Protein 8I3J (pdb70)

Radius of gyration: 42.61 Å; Cα contacts (8 Å, |Δi|>4): 218; chains: 1; bounding box: 53×88×126 Å

Foldseek 3Di:
DVLVCCVVLVCVVVLVVLVCVLCLVVLVVLVVVLVVLVVVLVVLVVVLVVLVVVLVVLVVVLVVLQVVLVVLQVVLLVLLVVDDLVLLVVLLPPDADVLSQLLLVLVCLCPHDWQFDADDPGRPTDTRSSVVSSVLSVPVVNNSVVLVVCPPPPDDPVSLVVCPVLLVDPSLALVNCVVPGRNSSSSSSNSNSSVSNVSVVVCVVSVVVSVVSVVSSVVSVVVSVVSVVVSVVSVVVSVVVVVSVVSVVVSVVVVVVSVVSVVCSVVVD

GO terms:
  GO:0036126 sperm flagellum (C, IDA)
  GO:0036156 inner dynein arm (C, IDA)
  GO:0036159 inner dynein arm assembly (P, IDA)
  GO:0030317 flagellated sperm motility (P, IMP)
  GO:0005930 axoneme (C, IMP)
  GO:0007288 sperm axoneme assembly (P, IMP)

CATH classification: 1.20.920.20

InterPro domains:
  IPR004273 Dynein heavy chain, D6 P-loop domain [PF03028] (3669-3782)
  IPR013602 Dynein heavy chain, linker [PF08393] (1013-1416)
  IPR024317 Dynein heavy chain, AAA module D4 [PF12780] (2556-2815)
  IPR024743 Dynein heavy chain, coiled coil stalk [PF12777] (2831-3175)
  IPR026983 Dynein heavy chain [PTHR22878] (513-4264)
  IPR027417 P-loop containing nucleoside triphosphate hydrolase [G3DSA:3.40.50.300] (1558-1707)
  IPR027417 P-loop containing nucleoside triphosphate hydrolase [G3DSA:3.40.50.300] (1820-2010)
  IPR027417 P-loop containing nucleoside triphosphate hydrolase [G3DSA:3.40.50.300] (2202-2741)
  IPR027417 P-loop containing nucleoside triphosphate hydrolase [G3DSA:3.40.50.300] (3195-3366)
  IPR027417 P-loop containing nucleoside triphosphate hydrolase [G3DSA:3.40.50.300] (3660-3784)
  IPR027417 P-loop containing nucleoside triphosphate hydrolase [SSF52540] (1561-1769)
  IPR027417 P-loop containing nucleoside triphosphate hydrolase [SSF52540] (1789-2007)
  IPR027417 P-loop containing nucleoside triphosphate hydrolase [SSF52540] (2208-2493)
  IPR027417 P-loop containing nucleoside triphosphate hydrolase [SSF52540] (2557-2824)
  IPR035699 Dynein heavy chain, hydrolytic ATP-binding dynein motor region [PF12774] (1543-1869)
  IPR035706 Dynein heavy chain, ATP-binding dynein motor region [PF12781] (3204-3425)
  IPR041228 Dynein heavy chain, C-terminal domain [PF18199] (3959-4261)
  IPR041466 Dynein heavy chain, AAA 5 extension domain [PF17852] (2038-2157)
  IPR041589 Dynein heavy chain 3, AAA+ lid domain [PF17857] (2412-2494)
  IPR041658 Dynein heavy chain, AAA lid domain [PF18198] (3814-3953)

Nearest PDB structures (foldseek):
  8i3j-assembly1_A  TM=1.003E+00  e=8.983E-34  Homo sapiens
  8glv-assembly1_JG  TM=6.384E-01  e=2.826E-11  Chlamydomonas reinhardtii
  8j07-assembly1_g1  TM=6.641E-01  e=8.609E-10  Homo sapiens
  8glv-assembly1_Lm  TM=5.733E-01  e=4.373E-07  Chlamydomonas reinhardtii
  6rwa-assembly1_A  TM=2.060E-01  e=4.420E+00  Photorhabdus luminescens

Secondary structure (DSSP, 8-state):
-TTT--HHHH--HHHHHHHHH----HHHHHHHHHHHHHHHHHHHHHHHHHHHHHHHHHHHHHHHHHTTTHHHHHHHHHHHHT--HHHHHHHH-----HHHHHHHHHHH-------EE--SSSS--EE--HHHHHHHTTSHHHHHHHHHT--SS---HHHHHHSHHHHT-TT--HHHHHHH-SHHHHHHHHHH--HHHHHHHHSHHHHHHHHHHHHHHHHHHHHHHHHHHHHHHHHHHHH--HHHHHHHHHHHHHHHHHHHHHHTTTT--

B-factor: mean 121.64, std 23.5, range [86.55, 244.61]

Solvent-accessible surface area: 17235 Å² total

Structure (mmCIF, N/CA/C/O backbone):
data_8I3J
#
_entry.id   8I3J
#
_cell.length_a   147.468
_cell.length_b   147.468
_cell.length_c   85.075
_cell.angle_alpha   90.000
_cell.angle_beta   90.000
_cell.angle_gamma   120.000
#
_symmetry.space_group_name_H-M   'P 61 2 2'
#
loop_
_atom_site.group_PDB
_atom_site.id
_atom_site.type_symbol
_atom_site.label_atom_id
_atom_site.label_alt_id
_atom_site.label_comp_id
_atom_site.label_asym_id
_atom_site.label_entity_id
_atom_site.label_seq_id
_atom_site.pdbx_PDB_ins_code
_atom_site.Cartn_x
_atom_site.Cartn_y
_atom_site.Cartn_z
_atom_site.occupancy
_atom_site.B_iso_or_equiv
_atom_site.auth_seq_id
_atom_site.auth_comp_id
_atom_site.auth_asym_id
_atom_site.auth_atom_id
_atom_site.pdbx_PDB_model_num
ATOM 1 N N . GLU A 1 1 ? 25.00700 89.59900 147.17100 1.000 183.46498 4 GLU A N 1
ATOM 2 C CA . GLU A 1 1 ? 25.60300 89.60900 145.80600 1.000 191.11059 4 GLU A CA 1
ATOM 3 C C . GLU A 1 1 ? 26.08200 88.20500 145.43500 1.000 189.71199 4 GLU A C 1
ATOM 4 O O . GLU A 1 1 ? 25.54300 87.61700 144.46000 1.000 189.45450 4 GLU A O 1
ATOM 10 N N . ASP A 1 2 ? 27.05700 87.69400 146.18500 1.000 193.27692 5 ASP A N 1
ATOM 11 C CA . ASP A 1 2 ? 27.61200 86.34400 145.91700 1.000 189.44744 5 ASP A CA 1
ATOM 12 C C . ASP A 1 2 ? 26.48400 85.31000 145.88100 1.000 184.86718 5 ASP A C 1
ATOM 13 O O . ASP A 1 2 ? 26.58700 84.38300 145.07400 1.000 181.15603 5 ASP A O 1
ATOM 18 N N . VAL A 1 3 ? 25.47200 85.45100 146.74000 1.000 179.49318 6 VAL A N 1
ATOM 19 C CA . VAL A 1 3 ? 24.38400 84.43500 146.79300 1.000 173.54166 6 VAL A CA 1
ATOM 20 C C . VAL A 1 3 ? 23.68900 84.43300 145.43600 1.000 179.43576 6 VAL A C 1
ATOM 21 O O . VAL A 1 3 ? 23.67600 83.38000 144.78000 1.000 176.17231 6 VAL A O 1
ATOM 25 N N . ALA A 1 4 ? 23.16800 85.58300 145.02400 1.000 181.71153 7 ALA A N 1
ATOM 26 C CA . ALA A 1 4 ? 22.54400 85.66000 143.69000 1.000 177.53705 7 ALA A CA 1
ATOM 27 C C . ALA A 1 4 ? 23.48100 85.03300 142.66700 1.000 174.26028 7 ALA A C 1
ATOM 28 O O . ALA A 1 4 ? 23.00700 84.22100 141.86100 1.000 173.74438 7 ALA A O 1
ATOM 30 N N . LYS A 1 5 ? 24.75400 85.41500 142.68900 1.000 175.06756 8 LYS A N 1
ATOM 31 C CA . LYS A 1 5 ? 25.65700 84.89900 141.63300 1.000 178.30960 8 LYS A CA 1
ATOM 32 C C . LYS A 1 5 ? 25.58700 83.37600 141.63400 1.000 178.12649 8 LYS A C 1
ATOM 33 O O . LYS A 1 5 ? 25.15700 82.79800 140.63600 1.000 176.13391 8 LYS A O 1
ATOM 47 N N . GLN A 1 7 ? 23.61800 81.40200 142.73000 1.000 169.44500 10 GLN A N 1
ATOM 48 C CA . GLN A 1 7 ? 22.30600 80.89000 142.36400 1.000 168.01765 10 GLN A CA 1
ATOM 49 C C . GLN A 1 7 ? 22.13600 80.88200 140.84500 1.000 165.13286 10 GLN A C 1
ATOM 50 O O . GLN A 1 7 ? 21.55000 79.94500 140.29300 1.000 161.25280 10 GLN A O 1
ATOM 56 N N . GLU A 1 8 ? 22.67900 81.89000 140.13800 1.000 168.51648 11 GLU A N 1
ATOM 57 C CA . GLU A 1 8 ? 22.53900 81.86400 138.68100 1.000 173.45610 11 GLU A CA 1
ATOM 58 C C . GLU A 1 8 ? 23.56400 80.93100 138.03400 1.000 170.57234 11 GLU A C 1
ATOM 59 O O . GLU A 1 8 ? 23.29000 80.37600 136.96300 1.000 168.82697 11 GLU A O 1
ATOM 65 N N . ASP A 1 9 ? 24.72400 80.71300 138.67600 1.000 173.03400 12 ASP A N 1
ATOM 66 C CA . ASP A 1 9 ? 25.67400 79.71200 138.18300 1.000 170.14038 12 ASP A CA 1
ATOM 67 C C . ASP A 1 9 ? 25.05800 78.32300 138.18600 1.000 159.78870 12 ASP A C 1
ATOM 68 O O . ASP A 1 9 ? 25.26500 77.53400 137.25500 1.000 153.99565 12 ASP A O 1
ATOM 73 N N . LEU A 1 10 ? 24.32100 77.99900 139.24600 1.000 155.99092 13 LEU A N 1
ATOM 74 C CA . LEU A 1 10 ? 23.68300 76.69700 139.31800 1.000 152.01307 13 LEU A CA 1
ATOM 75 C C . LEU A 1 10 ? 22.54200 76.59800 138.29700 1.000 151.54361 13 LEU A C 1
ATOM 76 O O . LEU A 1 10 ? 22.29400 75.52200 137.74300 1.000 149.91719 13 LEU A O 1
ATOM 81 N N . GLU A 1 11 ? 21.83900 77.70100 138.09600 1.000 155.79858 14 GLU A N 1
ATOM 82 C CA . GLU A 1 11 ? 20.68900 77.65800 137.17100 1.000 153.68887 14 GLU A CA 1
ATOM 83 C C . GLU A 1 11 ? 21.25700 77.51600 135.77100 1.000 154.51724 14 GLU A C 1
ATOM 84 O O . GLU A 1 11 ? 20.77800 76.63300 135.03700 1.000 156.21255 14 GLU A O 1
ATOM 90 N N . SER A 1 12 ? 22.27400 78.31600 135.45600 1.000 155.64996 15 SER A N 1
ATOM 91 C CA . SER A 1 12 ? 22.89100 78.29500 134.10800 1.000 152.68543 15 SER A CA 1
ATOM 92 C C . SER A 1 12 ? 23.52700 76.93600 133.81300 1.000 149.31955 15 SER A C 1
ATOM 93 O O . SER A 1 12 ? 23.58400 76.56400 132.63500 1.000 144.06451 15 SER A O 1
ATOM 104 N N . HIS A 1 14 ? 22.52300 74.00100 134.93200 1.000 143.48760 17 HIS A N 1
ATOM 105 C CA . HIS A 1 14 ? 21.46300 72.98500 134.73700 1.000 141.18158 17 HIS A CA 1
ATOM 106 C C . HIS A 1 14 ? 21.27600 72.71300 133.24100 1.000 148.23242 17 HIS A C 1
ATOM 107 O O . HIS A 1 14 ? 21.39400 71.58200 132.88600 1.000 148.47141 17 HIS A O 1
ATOM 114 N N . PRO A 1 15 ? 21.02400 73.68100 132.34600 1.000 143.01165 18 PRO A N 1
ATOM 115 C CA . PRO A 1 15 ? 20.91800 73.41300 130.90200 1.000 139.29258 18 PRO A CA 1
ATOM 116 C C . PRO A 1 15 ? 22.17400 72.78400 130.30900 1.000 141.82712 18 PRO A C 1
ATOM 117 O O . PRO A 1 15 ? 22.07200 71.97800 129.37000 1.000 145.05786 18 PRO A O 1
ATOM 121 N N . LEU A 1 16 ? 23.35900 73.11600 130.83700 1.000 134.11579 19 LEU A N 1
ATOM 122 C CA . LEU A 1 16 ? 24.57800 72.47300 130.35400 1.000 136.90280 19 LEU A CA 1
ATOM 123 C C . LEU A 1 16 ? 24.61400 70.99900 130.73900 1.000 133.94667 19 LEU A C 1
ATOM 124 O O . LEU A 1 16 ? 25.11200 70.16300 129.97600 1.000 135.64058 19 LEU A O 1
ATOM 129 N N . LEU A 1 17 ? 24.08100 70.65900 131.91100 1.000 132.88215 20 LEU A N 1
ATOM 130 C CA . LEU A 1 17 ? 23.95800 69.25500 132.28900 1.000 133.39623 20 LEU A CA 1
ATOM 131 C C . LEU A 1 17 ? 22.94800 68.53900 131.39400 1.000 135.51365 20 LEU A C 1
ATOM 132 O O . LEU A 1 17 ? 23.18000 67.39700 130.98200 1.000 136.53866 20 LEU A O 1
ATOM 137 N N . GLU A 1 18 ? 21.83100 69.20500 131.05800 1.000 138.57156 21 GLU A N 1
ATOM 138 C CA . GLU A 1 18 ? 20.84100 68.59500 130.16900 1.000 140.48577 21 GLU A CA 1
ATOM 139 C C . GLU A 1 18 ? 21.36700 68.49200 128.74900 1.000 138.21988 21 GLU A C 1
ATOM 140 O O . GLU A 1 18 ? 20.98600 67.58100 128.01000 1.000 137.08773 21 GLU A O 1
ATOM 146 N N . GLU A 1 19 ? 22.24200 69.41500 128.35000 1.000 138.28549 22 GLU A N 1
ATOM 147 C CA . GLU A 1 19 ? 22.80700 69.37100 127.00400 1.000 142.55222 22 GLU A CA 1
ATOM 148 C C . GLU A 1 19 ? 23.79900 68.22000 126.85400 1.000 135.66767 22 GLU A C 1
ATOM 149 O O . GLU A 1 19 ? 23.73400 67.45000 125.88800 1.000 132.64346 22 GLU A O 1
ATOM 155 N N . ALA A 1 20 ? 24.72600 68.08400 127.80800 1.000 132.29488 23 ALA A N 1
ATOM 156 C CA . ALA A 1 20 ? 25.66500 66.96800 127.77300 1.000 126.75053 23 ALA A CA 1
ATOM 157 C C . ALA A 1 20 ? 24.94700 65.63000 127.84900 1.000 125.19063 23 ALA A C 1
ATOM 158 O O . ALA A 1 20 ? 25.45700 64.63200 127.33800 1.000 126.75588 23 ALA A O 1
ATOM 160 N N . ALA A 1 21 ? 23.76800 65.58900 128.47700 1.000 127.75876 24 ALA A N 1
ATOM 161 C CA . ALA A 1 21 ? 23.06300 64.32300 128.63000 1.000 128.16592 24 ALA A CA 1
ATOM 162 C C . ALA A 1 21 ? 22.44300 63.87800 127.31700 1.000 126.31011 24 ALA A C 1
ATOM 163 O O . ALA A 1 21 ? 22.44700 62.68400 127.00800 1.000 130.23747 24 ALA A O 1
ATOM 165 N N . LYS A 1 22 ? 21.89100 64.81200 126.53500 1.000 128.06424 25 LYS A N 1
ATOM 166 C CA . LYS A 1 22 ? 21.39700 64.43900 125.20800 1.000 132.22771 25 LYS A CA 1
ATOM 167 C C . LYS A 1 22 ? 22.54100 64.01800 124.29700 1.000 123.42739 25 LYS A C 1
ATOM 168 O O . LYS A 1 22 ? 22.41200 63.06500 123.52000 1.000 125.03978 25 LYS A O 1
ATOM 174 N N . ASP A 1 23 ? 23.67300 64.71500 124.38900 1.000 124.57068 26 ASP A N 1
ATOM 175 C CA . ASP A 1 23 ? 24.81200 64.40800 123.53800 1.000 125.22846 26 ASP A CA 1
ATOM 176 C C . ASP A 1 23 ? 25.32200 62.99300 123.81800 1.000 119.99437 26 ASP A C 1
ATOM 177 O O . ASP A 1 23 ? 25.56100 62.22400 122.87900 1.000 121.10546 26 ASP A O 1
ATOM 182 N N . THR A 1 24 ? 25.45800 62.60800 125.09900 1.000 118.36957 27 THR A N 1
ATOM 183 C CA . THR A 1 24 ? 25.89500 61.24000 125.38500 1.000 116.72454 27 THR A CA 1
ATOM 184 C C . THR A 1 24 ? 24.86100 60.22100 124.89200 1.000 109.67915 27 THR A C 1
ATOM 185 O O . THR A 1 24 ? 25.21800 59.10000 124.51200 1.000 105.68591 27 THR A O 1
ATOM 197 N N . LEU A 1 26 ? 22.67600 60.70600 122.35300 1.000 113.45305 29 LEU A N 1
ATOM 198 C CA . LEU A 1 26 ? 22.79400 60.82000 120.90900 1.000 112.86684 29 LEU A CA 1
ATOM 199 C C . LEU A 1 26 ? 23.97600 60.00200 120.40400 1.000 113.89428 29 LEU A C 1
ATOM 200 O O . LEU A 1 26 ? 23.82500 59.14100 119.52500 1.000 104.43965 29 LEU A O 1
ATOM 205 N N . THR A 1 27 ? 25.16800 60.27600 120.93500 1.000 110.71384 30 THR A N 1
ATOM 206 C CA . THR A 1 27 ? 26.30200 59.39300 120.71100 1.000 102.04473 30 THR A CA 1
ATOM 207 C C . THR A 1 27 ? 25.90200 57.93500 120.88300 1.000 97.59843 30 THR A C 1
ATOM 208 O O . THR A 1 27 ? 26.04800 57.14000 119.96100 1.000 106.86580 30 THR A O 1
ATOM 220 N N . GLU A 1 29 ? 23.12900 56.09400 120.76300 1.000 102.45134 32 GLU A N 1
ATOM 221 C CA . GLU A 1 29 ? 22.29200 55.46300 119.75200 1.000 104.24746 32 GLU A CA 1
ATOM 222 C C . GLU A 1 29 ? 22.99700 55.41700 118.40400 1.000 102.88990 32 GLU A C 1
ATOM 223 O O . GLU A 1 29 ? 22.79600 54.47900 117.62500 1.000 100.48809 32 GLU A O 1
ATOM 229 N N . GLN A 1 30 ? 23.84300 56.41100 118.13100 1.000 105.54482 33 GLN A N 1
ATOM 230 C CA . GLN A 1 30 ? 24.64100 56.41900 116.91200 1.000 98.08732 33 GLN A CA 1
ATOM 231 C C . GLN A 1 30 ? 25.61200 55.23400 116.86800 1.000 100.63011 33 GLN A C 1
ATOM 232 O O . GLN A 1 30 ? 25.80200 54.63200 115.80100 1.000 109.20155 33 GLN A O 1
ATOM 238 N N . ILE A 1 31 ? 26.26100 54.88700 117.99600 1.000 99.78842 34 ILE A N 1
ATOM 239 C CA . ILE A 1 31 ? 27.06200 53.66300 117.98500 1.000 101.18530 34 ILE A CA 1
ATOM 240 C C . ILE A 1 31 ? 26.17000 52.46100 117.74100 1.000 104.01760 34 ILE A C 1
ATOM 241 O O . ILE A 1 31 ? 26.55300 51.52000 117.03100 1.000 103.16443 34 ILE A O 1
ATOM 246 N N . LYS A 1 32 ? 24.96300 52.47400 118.30400 1.000 102.81567 35 LYS A N 1
ATOM 247 C CA . LYS A 1 32 ? 24.09500 51.31800 118.12200 1.000 105.42033 35 LYS A CA 1
ATOM 248 C C . LYS A 1 32 ? 23.70100 51.15200 116.65500 1.000 103.33009 35 LYS A C 1
ATOM 249 O O . LYS A 1 32 ? 23.50700 50.02900 116.18100 1.000 108.64333 35 LYS A O 1
ATOM 255 N N . VAL A 1 33 ? 23.61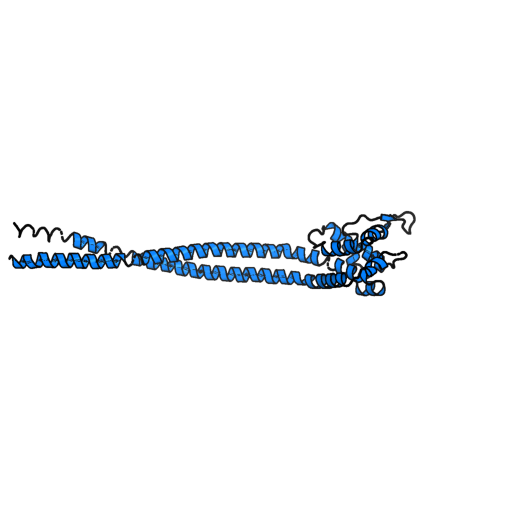200 52.24100 115.90500 1.000 100.65477 36 VAL A N 1
ATOM 256 C CA . VAL A 1 33 ? 23.11700 52.07400 114.55100 1.000 98.65620 36 VAL A CA 1
ATOM 257 C C . VAL A 1 33 ? 24.25400 51.63700 113.62300 1.000 103.07269 36 VAL A C 1
ATOM 258 O O . VAL A 1 33 ? 24.08700 50.72400 112.79600 1.000 107.19883 36 VAL A O 1
ATOM 262 N N . ASP A 1 34 ? 25.43600 52.24300 113.78500 1.000 98.86116 37 ASP A N 1
ATOM 263 C CA . ASP A 1 34 ? 26.61000 51.81700 113.03100 1.000 93.31929 37 ASP A CA 1
ATOM 264 C C . ASP A 1 34 ? 27.04400 50.39700 113.40700 1.000 95.84984 37 ASP A C 1
ATOM 265 O O . ASP A 1 34 ? 27.59300 49.68500 112.56000 1.000 103.07364 37 ASP A O 1
ATOM 270 N N . THR A 1 35 ? 26.84200 49.96200 114.65400 1.000 93.16328 38 THR A N 1
ATOM 271 C CA . THR A 1 35 ? 27.18800 48.57800 114.97300 1.000 92.94417 38 THR A CA 1
ATOM 272 C C . THR A 1 35 ? 26.31900 47.62600 114.16400 1.000 93.50519 38 THR A C 1
ATOM 273 O O . THR A 1 35 ? 26.79500 46.59700 113.67200 1.000 97.50129 38 THR A O 1
ATOM 277 N N . ALA A 1 36 ? 25.03400 47.96400 114.01300 1.000 93.57376 39 ALA A N 1
ATOM 278 C CA . ALA A 1 36 ? 24.11000 47.08300 113.31500 1.000 94.76406 39 ALA A CA 1
ATOM 279 C C . ALA A 1 36 ? 24.41800 47.03800 111.82800 1.000 97.72940 39 ALA A C 1
ATOM 280 O O . ALA A 1 36 ? 24.20700 46.01100 111.16500 1.000 95.22070 39 ALA A O 1
ATOM 282 N N . ILE A 1 37 ? 24.90600 48.15400 111.29900 1.000 94.50116 40 ILE A N 1
ATOM 283 C CA . ILE A 1 37 ? 25.24200 48.27900 109.89100 1.000 94.64920 40 ILE A CA 1
ATOM 284 C C . ILE A 1 37 ? 26.60000 47.67900 109.59300 1.000 93.13849 40 ILE A C 1
ATOM 285 O O . ILE A 1 37 ? 26.77300 46.97900 108.58800 1.000 93.92220 40 ILE A O 1
ATOM 290 N N . ALA A 1 38 ? 27.57500 47.92300 110.47000 1.000 91.91292 41 ALA A N 1
ATOM 291 C CA . ALA A 1 38 ? 28.80900 47.15400 110.43000 1.000 93.57967 41 ALA A CA 1
ATOM 292 C C . ALA A 1 38 ? 28.52000 45.65500 110.41400 1.000 99.14533 41 ALA A C 1
ATOM 293 O O . ALA A 1 38 ? 29.24300 44.88300 109.78000 1.000 108.28912 41 ALA A O 1
ATOM 295 N N . GLU A 1 39 ? 27.44500 45.22000 111.06200 1.000 97.16292 42 GLU A N 1
ATOM 296 C CA . GLU A 1 39 ? 27.15800 43.79500 111.02400 1.000 99.10358 42 GLU A CA 1
ATOM 297 C C . GLU A 1 39 ? 26.52800 43.40300 109.71000 1.000 103.47429 42 GLU A C 1
ATOM 298 O O . GLU A 1 39 ? 26.81100 42.32300 109.18600 1.000 113.46552 42 GLU A O 1
ATOM 304 N N . GLU A 1 40 ? 25.66700 44.26300 109.16800 1.000 97.02282 43 GLU A N 1
ATOM 305 C CA . GLU A 1 40 ? 25.03500 43.97500 107.88800 1.000 101.94163 43 GLU A CA 1
ATOM 306 C C . GLU A 1 40 ? 26.08500 43.87000 106.78100 1.000 106.43035 43 GLU A C 1
ATOM 307 O O . GLU A 1 40 ? 26.03400 42.96200 105.93700 1.000 101.97902 43 GLU A O 1
ATOM 313 N N . THR A 1 41 ? 27.06400 44.77600 106.79500 1.000 105.26894 44 THR A N 1
ATOM 314 C CA . THR A 1 41 ? 28.18400 44.71500 105.86700 1.000 97.58374 44 THR A CA 1
ATOM 315 C C . THR A 1 41 ? 29.05800 43.48800 106.10400 1.000 99.82572 44 THR A C 1
ATOM 316 O O . THR A 1 41 ? 29.74900 43.04400 105.18400 1.000 98.42884 44 THR A O 1
ATOM 320 N N . ARG A 1 42 ? 29.03500 42.91700 107.30700 1.000 94.10389 45 ARG A N 1
ATOM 321 C CA . ARG A 1 42 ? 29.82100 41.71400 107.56100 1.000 96.19093 45 ARG A CA 1
ATOM 322 C C . ARG A 1 42 ? 29.16500 40.47700 106.96600 1.000 98.89692 45 ARG A C 1
ATOM 323 O O . ARG A 1 42 ? 29.86900 39.57400 106.50200 1.000 105.64459 45 ARG A O 1
ATOM 331 N N . ASN A 1 43 ? 27.83100 40.38500 106.99300 1.000 98.79488 46 ASN A N 1
ATOM 332 C CA . ASN A 1 43 ? 27.19700 39.25900 106.31100 1.000 105.97910 46 ASN A CA 1
ATOM 333 C C . ASN A 1 43 ? 27.23300 39.46300 104.80400 1.000 110.61176 46 ASN A C 1
ATOM 334 O O . ASN A 1 43 ? 27.34600 38.49900 104.03600 1.000 106.96633 46 ASN A O 1
ATOM 339 N N . SER A 1 44 ? 27.12000 40.71600 104.36700 1.000 107.15255 47 SER A N 1
ATOM 340 C CA . SER A 1 44 ? 27.28100 41.01500 102.95800 1.000 98.16488 47 SER A CA 1
ATOM 341 C C . SER A 1 44 ? 28.67900 40.60900 102.47800 1.000 99.71231 47 SER A C 1
ATOM 342 O O . SER A 1 44 ? 28.82800 40.05000 101.38300 1.000 97.38559 47 SER A O 1
ATOM 345 N N . VAL A 1 45 ? 29.70900 40.83700 103.30700 1.000 95.40284 48 VAL A N 1
ATOM 346 C CA . VAL A 1 45 ? 31.07700 40.45900 102.93700 1.000 90.04274 48 VAL A CA 1
ATOM 347 C C . VAL A 1 45 ? 31.24400 38.94500 102.94300 1.000 90.00410 48 VAL A C 1
ATOM 348 O O . VAL A 1 45 ? 31.98300 38.38400 102.13200 1.000 100.90443 48 VAL A O 1
ATOM 352 N N . GLN A 1 46 ? 30.58600 38.25700 103.86400 1.000 98.23616 49 GLN A N 1
ATOM 353 C CA . GLN A 1 46 ? 30.75800 36.81300 103.92600 1.000 103.19998 49 GLN A CA 1
ATOM 354 C C . GLN A 1 46 ? 30.08100 36.12900 102.75500 1.000 97.29313 49 GLN A C 1
ATOM 355 O O . GLN A 1 46 ? 30.47200 35.01600 102.37700 1.000 104.42020 49 GLN A O 1
ATOM 361 N N . THR A 1 47 ? 29.03700 36.75600 102.19800 1.000 93.02503 50 THR A N 1
ATOM 362 C CA . THR A 1 47 ? 28.33900 36.14000 101.07000 1.000 103.17524 50 THR A CA 1
ATOM 363 C C . THR A 1 47 ? 29.07000 36.40200 99.76300 1.000 103.60154 50 THR A C 1
ATOM 364 O O . THR A 1 47 ? 29.03900 35.57600 98.84600 1.000 101.15131 50 THR A O 1
ATOM 368 N N . GLU A 1 48 ? 29.71300 37.55800 99.64900 1.000 103.43797 51 GLU A N 1
ATOM 369 C CA . GLU A 1 48 ? 30.58900 37.76400 98.51800 1.000 99.27600 51 GLU A CA 1
ATOM 370 C C . GLU A 1 48 ? 31.84400 36.89000 98.62400 1.000 104.19903 51 GLU A C 1
ATOM 371 O O . GLU A 1 48 ? 32.36300 36.44500 97.59700 1.000 110.13457 51 GLU A O 1
ATOM 377 N N . GLU A 1 49 ? 32.33300 36.59000 99.83400 1.000 100.26402 52 GLU A N 1
ATOM 378 C CA . GLU A 1 49 ? 33.49900 35.70800 99.92500 1.000 104.04515 52 GLU A CA 1
ATOM 379 C C . GLU A 1 49 ? 33.17800 34.30400 99.43600 1.000 104.79457 52 GLU A C 1
ATOM 380 O O . GLU A 1 49 ? 34.04400 33.62900 98.86800 1.000 112.15628 52 GLU A O 1
ATOM 386 N N . ILE A 1 50 ? 31.95500 33.82600 99.66900 1.000 99.01297 53 ILE A N 1
ATOM 387 C CA . ILE A 1 50 ? 31.60000 32.56100 99.05100 1.000 107.63891 53 ILE A CA 1
ATOM 388 C C . ILE A 1 50 ? 31.34400 32.75200 97.55600 1.000 111.34742 53 ILE A C 1
ATOM 389 O O . ILE A 1 50 ? 31.52400 31.81300 96.76900 1.000 107.99083 53 ILE A O 1
ATOM 394 N N . LYS A 1 51 ? 30.95800 33.95900 97.13100 1.000 108.35556 54 LYS A N 1
ATOM 395 C CA . LYS A 1 51 ? 30.71500 34.17500 95.70900 1.000 101.22309 54 LYS A CA 1
ATOM 396 C C . LYS A 1 51 ? 32.01900 34.15900 94.90400 1.000 102.74377 54 LYS A C 1
ATOM 397 O O . LYS A 1 51 ? 32.05200 33.62000 93.79400 1.000 98.56540 54 LYS A O 1
ATOM 403 N N . ALA A 1 52 ? 33.10800 34.71800 95.44700 1.000 93.92570 55 ALA A N 1
ATOM 404 C CA . ALA A 1 52 ? 34.40000 34.65100 94.76400 1.000 89.61323 55 ALA A CA 1
ATOM 405 C C . ALA A 1 52 ? 35.12400 33.32200 94.97400 1.000 92.67078 55 ALA A C 1
ATOM 406 O O . ALA A 1 52 ? 36.11300 33.05500 94.28100 1.000 98.30524 55 ALA A O 1
ATOM 408 N N . ASN A 1 53 ? 34.69000 32.48500 95.91500 1.000 108.88925 56 ASN A N 1
ATOM 409 C CA . ASN A 1 53 ? 35.33900 31.18400 96.03000 1.000 113.79621 56 ASN A CA 1
ATOM 410 C C . ASN A 1 53 ? 34.75700 30.21900 95.01200 1.000 110.72178 56 ASN A C 1
ATOM 411 O O . ASN A 1 53 ? 35.48900 29.41000 94.43500 1.000 118.75024 56 ASN A O 1
ATOM 416 N N . GLU A 1 54 ? 33.44800 30.32000 94.75100 1.000 105.58665 57 GLU A N 1
ATOM 417 C CA . GLU A 1 54 ? 32.84600 29.45800 93.74100 1.000 114.00176 57 GLU A CA 1
ATOM 418 C C . GLU A 1 54 ? 33.27100 29.86500 92.33600 1.000 102.62259 57 GLU A C 1
ATOM 419 O O . GLU A 1 54 ? 33.54800 28.99500 91.50500 1.000 93.01359 57 GLU A O 1
ATOM 425 N N . LYS A 1 55 ? 33.36100 31.17000 92.06600 1.000 101.89448 58 LYS A N 1
ATOM 426 C CA . LYS A 1 55 ? 33.75600 31.63800 90.74700 1.000 93.82901 58 LYS A CA 1
ATOM 427 C C . LYS A 1 55 ? 35.19900 31.25400 90.42200 1.000 103.03195 58 LYS A C 1
ATOM 428 O O . LYS A 1 55 ? 35.56200 31.15900 89.24300 1.000 111.04473 58 LYS A O 1
ATOM 434 N N . ALA A 1 56 ? 36.02700 31.00800 91.44100 1.000 103.45843 59 ALA A N 1
ATOM 435 C CA . ALA A 1 56 ? 37.36700 30.48100 91.19300 1.000 105.06218 59 ALA A CA 1
ATOM 436 C C . ALA A 1 56 ? 37.35400 28.97100 90.97200 1.000 107.16551 59 ALA A C 1
ATOM 437 O O . ALA A 1 56 ? 38.12900 28.46300 90.15500 1.000 110.75562 59 ALA A O 1
ATOM 439 N N . LYS A 1 57 ? 36.45200 28.27900 91.65900 1.000 107.64802 60 LYS A N 1
ATOM 440 C CA . LYS A 1 57 ? 36.31800 26.82600 91.40800 1.000 109.82757 60 LYS A CA 1
ATOM 441 C C . LYS A 1 57 ? 35.78100 26.65000 89.98700 1.000 111.38964 60 LYS A C 1
ATOM 442 O O . LYS A 1 57 ? 36.21700 25.70700 89.31500 1.000 112.88075 60 LYS A O 1
ATOM 448 N N . LYS A 1 58 ? 34.88300 27.53800 89.54900 1.000 105.34448 61 LYS A N 1
ATOM 449 C CA . LYS A 1 58 ? 34.29900 27.38500 88.22200 1.000 106.15167 61 LYS A CA 1
ATOM 450 C C . LYS A 1 58 ? 35.29400 27.76600 87.13800 1.000 109.66182 61 LYS A C 1
ATOM 451 O O . LYS A 1 58 ? 35.33600 27.12700 86.07900 1.000 94.80402 61 LYS A O 1
ATOM 457 N N . ALA A 1 59 ? 36.08500 28.81800 87.37600 1.000 107.75953 62 ALA A N 1
ATOM 458 C CA . ALA A 1 59 ? 37.10000 29.21300 86.41000 1.000 96.15156 62 ALA A CA 1
ATOM 459 C C . ALA A 1 59 ? 38.17600 28.14400 86.28000 1.000 108.56940 62 ALA A C 1
ATOM 460 O O . ALA A 1 59 ? 38.66300 27.87700 85.17500 1.000 108.79977 62 ALA A O 1
ATOM 462 N N . GLN A 1 60 ? 38.54600 27.50300 87.39300 1.000 110.87464 63 GLN A N 1
ATOM 463 C CA . GLN A 1 60 ? 39.52400 26.41900 87.33200 1.000 111.49729 63 GLN A CA 1
ATOM 464 C C . GLN A 1 60 ? 38.95300 25.19400 86.62900 1.000 112.41746 63 GLN A C 1
ATOM 465 O O . GLN A 1 60 ? 39.66800 24.52300 85.88200 1.000 120.21919 63 GLN A O 1
ATOM 471 N N . ALA A 1 61 ? 37.66800 24.88300 86.85500 1.000 111.28943 64 ALA A N 1
ATOM 472 C CA . ALA A 1 61 ? 37.04500 23.74000 86.18600 1.000 111.44927 64 ALA A CA 1
ATOM 473 C C . ALA A 1 61 ? 37.03900 23.91200 84.67400 1.000 116.44986 64 ALA A C 1
ATOM 474 O O . ALA A 1 61 ? 37.08200 22.92200 83.93100 1.000 114.08009 64 ALA A O 1
ATOM 476 N N . ILE A 1 62 ? 36.97900 25.15900 84.20300 1.000 115.81751 65 ILE A N 1
ATOM 477 C CA . ILE A 1 62 ? 37.03200 25.41500 82.77200 1.000 109.74273 65 ILE A CA 1
ATOM 478 C C . ILE A 1 62 ? 38.46500 25.26300 82.27300 1.000 108.52089 65 ILE A C 1
ATOM 479 O O . ILE A 1 62 ? 38.70600 24.65200 81.23100 1.000 118.40709 65 ILE A O 1
ATOM 484 N N . ALA A 1 63 ? 39.44200 25.75900 83.03900 1.000 112.81816 66 ALA A N 1
ATOM 485 C CA . ALA A 1 63 ? 40.84300 25.63400 82.64200 1.000 111.01512 66 ALA A CA 1
ATOM 486 C C . ALA A 1 63 ? 41.31500 24.17800 82.64700 1.000 117.93851 66 ALA A C 1
ATOM 487 O O . ALA A 1 63 ? 42.07600 23.77500 81.76300 1.000 125.23694 66 ALA A O 1
ATOM 489 N N . ASP A 1 64 ? 40.89800 23.37100 83.62900 1.000 118.55111 67 ASP A N 1
ATOM 490 C CA . ASP A 1 64 ? 41.29600 21.96100 83.61400 1.000 125.02674 67 ASP A CA 1
ATOM 491 C C . ASP A 1 64 ? 40.72900 21.23600 82.40100 1.000 125.07636 67 ASP A C 1
ATOM 492 O O . ASP A 1 64 ? 41.42300 20.42800 81.77500 1.000 131.81060 67 ASP A O 1
ATOM 497 N N . ASP A 1 65 ? 39.47000 21.51100 82.05700 1.000 120.72439 68 ASP A N 1
ATOM 498 C CA . ASP A 1 65 ? 38.83700 20.84200 80.92500 1.000 113.42592 68 ASP A CA 1
ATOM 499 C C . ASP A 1 65 ? 39.47100 21.29700 79.61400 1.000 127.49701 68 ASP A C 1
ATOM 500 O O . ASP A 1 65 ? 39.72400 20.48900 78.70600 1.000 128.04187 68 ASP A O 1
ATOM 505 N N . ALA A 1 66 ? 39.72400 22.60400 79.50100 1.000 129.96267 69 ALA A N 1
ATOM 506 C CA . ALA A 1 66 ? 40.42800 23.14800 78.34600 1.000 123.13967 69 ALA A CA 1
ATOM 507 C C . ALA A 1 66 ? 41.87500 22.66500 78.28600 1.000 127.16020 69 ALA A C 1
ATOM 508 O O . ALA A 1 66 ? 42.42000 22.49600 77.19000 1.000 128.16059 69 ALA A O 1
ATOM 510 N N . GLN A 1 67 ? 42.51900 22.43500 79.43700 1.000 126.32296 70 GLN A N 1
ATOM 511 C CA . GLN A 1 67 ? 43.86000 21.86100 79.39500 1.000 123.25902 70 GLN A CA 1
ATOM 512 C C . GLN A 1 67 ? 43.81800 20.38300 79.05600 1.000 124.23771 70 GLN A C 1
ATOM 513 O O . GLN A 1 67 ? 44.75400 19.87300 78.44400 1.000 124.60265 70 GLN A O 1
ATOM 519 N N . LYS A 1 68 ? 42.74900 19.68000 79.44800 1.000 121.00167 71 LYS A N 1
ATOM 520 C CA . LYS A 1 68 ? 42.57500 18.28300 79.05300 1.000 121.08376 71 LYS A CA 1
ATOM 521 C C . LYS A 1 68 ? 42.48100 18.14300 77.52900 1.000 133.32095 71 LYS A C 1
ATOM 522 O O . LYS A 1 68 ? 43.09200 17.24400 76.93700 1.000 136.49360 71 LYS A O 1
ATOM 528 N N . ASP A 1 69 ? 41.73400 19.03600 76.86900 1.000 133.40689 72 ASP A N 1
ATOM 529 C CA . ASP A 1 69 ? 41.68100 19.01400 75.40700 1.000 132.83924 72 ASP A CA 1
ATOM 530 C C . ASP A 1 69 ? 43.03200 19.30800 74.76000 1.000 130.03586 72 ASP A C 1
ATOM 531 O O . ASP A 1 69 ? 43.24100 18.93200 73.60400 1.000 133.54587 72 ASP A O 1
ATOM 536 N N . LEU A 1 70 ? 43.95000 19.96500 75.47400 1.000 128.00741 73 LEU A N 1
ATOM 537 C CA . LEU A 1 70 ? 45.21800 20.40600 74.90000 1.000 130.87512 73 LEU A CA 1
ATOM 538 C C . LEU A 1 70 ? 46.33700 19.37400 75.03100 1.000 135.71059 73 LEU A C 1
ATOM 539 O O . LEU A 1 70 ? 47.22400 19.33200 74.17300 1.000 138.27470 73 LEU A O 1
ATOM 544 N N . ASP A 1 71 ? 46.35800 18.54500 76.07700 1.000 133.22429 74 ASP A N 1
ATOM 545 C CA . ASP A 1 71 ? 47.25700 17.40000 75.99000 1.000 131.87988 74 ASP A CA 1
ATOM 546 C C . ASP A 1 71 ? 46.62500 16.23800 75.23000 1.000 132.02099 74 ASP A C 1
ATOM 547 O O . ASP A 1 71 ? 47.19800 15.14700 75.20100 1.000 132.95825 74 ASP A O 1
ATOM 552 N N . GLU A 1 72 ? 45.45100 16.44700 74.62700 1.000 131.86184 75 GLU A N 1
ATOM 553 C CA . GLU A 1 72 ? 44.95900 15.53400 73.60300 1.000 135.48998 75 GLU A CA 1
ATOM 554 C C . GLU A 1 72 ? 45.83300 15.55600 72.35100 1.000 131.99580 75 GLU A C 1
ATOM 555 O O . GLU A 1 72 ? 45.79600 14.60800 71.55800 1.000 126.15108 75 GLU A O 1
ATOM 561 N N . ALA A 1 73 ? 46.62400 16.61100 72.16400 1.000 129.65037 76 ALA A N 1
ATOM 562 C CA . ALA A 1 73 ? 47.46900 16.73300 70.98800 1.000 131.48632 76 ALA A CA 1
ATOM 563 C C . ALA A 1 73 ? 48.90600 17.07000 71.36400 1.000 133.86723 76 ALA A C 1
ATOM 564 O O . ALA A 1 73 ? 49.82400 16.80800 70.58000 1.000 143.26845 76 ALA A O 1
ATOM 566 N N . LEU A 1 74 ? 49.11400 17.64600 72.54900 1.000 127.48563 77 LEU A N 1
ATOM 567 C CA . LEU A 1 74 ? 50.44900 18.12000 72.91200 1.000 131.41930 77 LEU A CA 1
ATOM 568 C C . LEU A 1 74 ? 51.50800 17.02800 73.03000 1.000 127.79499 77 LEU A C 1
ATOM 569 O O . LEU A 1 74 ? 52.68000 17.32800 72.73900 1.000 124.10068 77 LEU A O 1
ATOM 574 N N . PRO A 1 75 ? 51.21200 15.79300 73.46000 1.000 130.96677 78 PRO A N 1
ATOM 575 C CA . PRO A 1 75 ? 52.29500 14.79400 73.54500 1.000 130.67324 78 PRO A CA 1
ATOM 576 C C . PRO A 1 75 ? 52.90100 14.43800 72.19200 1.000 128.62175 78 PRO A C 1
ATOM 577 O O . PRO A 1 75 ? 54.13300 14.34200 72.07000 1.000 129.90902 78 PRO A O 1
ATOM 581 N N . ALA A 1 76 ? 52.06300 14.24600 71.16600 1.000 128.77794 79 ALA A N 1
ATOM 582 C CA . ALA A 1 76 ? 52.56900 13.88300 69.84600 1.000 123.30743 79 ALA A CA 1
ATOM 583 C C . ALA A 1 76 ? 53.50800 14.94200 69.29700 1.000 116.41482 79 ALA A C 1
ATOM 584 O O . ALA A 1 76 ? 54.54700 14.61000 68.71700 1.000 124.54253 79 ALA A O 1
ATOM 586 N N . LEU A 1 77 ? 53.14700 16.21700 69.44400 1.000 110.03386 80 LEU A N 1
ATOM 587 C CA . LEU A 1 77 ? 53.97800 17.30800 68.94300 1.000 113.69888 80 LEU A CA 1
ATOM 588 C C . LEU A 1 77 ? 55.39900 17.23500 69.47000 1.000 114.19307 80 LEU A C 1
ATOM 589 O O . LEU A 1 77 ? 56.37000 17.33600 68.71000 1.000 108.47698 80 LEU A O 1
ATOM 594 N N . ASP A 1 78 ? 55.53100 17.14100 70.79300 1.000 119.39845 81 ASP A N 1
ATOM 595 C CA . ASP A 1 78 ? 56.85300 17.14400 71.39900 1.000 117.14712 81 ASP A CA 1
ATOM 596 C C . ASP A 1 78 ? 57.60100 15.87700 71.04000 1.000 114.25809 81 ASP A C 1
ATOM 597 O O . ASP A 1 78 ? 58.80900 15.91800 70.77000 1.000 110.34917 81 ASP A O 1
ATOM 602 N N . ALA A 1 79 ? 56.89100 14.74300 71.03300 1.000 112.54232 82 ALA A N 1
ATOM 603 C CA . ALA A 1 79 ? 57.43800 13.51600 70.46400 1.000 115.37669 82 ALA A CA 1
ATOM 604 C C . ALA A 1 79 ? 58.02000 13.78300 69.08000 1.000 117.08105 82 ALA A C 1
ATOM 605 O O . ALA A 1 79 ? 59.21300 13.55400 68.83500 1.000 112.80298 82 ALA A O 1
ATOM 607 N N . ALA A 1 80 ? 57.19500 14.31400 68.17400 1.000 112.30715 83 ALA A N 1
ATOM 608 C CA . ALA A 1 80 ? 57.66900 14.66500 66.84300 1.000 108.60154 83 ALA A CA 1
ATOM 609 C C . ALA A 1 80 ? 58.80600 15.68500 66.90800 1.000 107.90913 83 ALA A C 1
ATOM 610 O O . ALA A 1 80 ? 59.80900 15.55400 66.19600 1.000 107.20293 83 ALA A O 1
ATOM 612 N N . LEU A 1 81 ? 58.67800 16.70800 67.76100 1.000 108.14627 84 LEU A N 1
ATOM 613 C CA . LEU A 1 81 ? 59.71700 17.73800 67.80300 1.000 108.78772 84 LEU A CA 1
ATOM 614 C C . LEU A 1 81 ? 61.00700 17.18700 68.39900 1.000 112.07174 84 LEU A C 1
ATOM 615 O O . LEU A 1 81 ? 62.10900 17.64800 68.06000 1.000 112.23498 84 LEU A O 1
ATOM 620 N N . ALA A 1 82 ? 60.88300 16.20700 69.30300 1.000 104.32373 85 ALA A N 1
ATOM 621 C CA . ALA A 1 82 ? 62.04000 15.42300 69.70800 1.000 108.87140 85 ALA A CA 1
ATOM 622 C C . ALA A 1 82 ? 62.71200 14.82000 68.49500 1.000 114.94266 85 ALA A C 1
ATOM 623 O O . ALA A 1 82 ? 63.90100 15.06100 68.23400 1.000 116.64197 85 ALA A O 1
ATOM 625 N N . SER A 1 83 ? 61.93800 14.06300 67.71900 1.000 116.24944 86 SER A N 1
ATOM 626 C CA . SER A 1 83 ? 62.44100 13.38400 66.54000 1.000 112.00791 86 SER A CA 1
ATOM 627 C C . SER A 1 83 ? 63.07200 14.34600 65.54400 1.000 108.28584 86 SER A C 1
ATOM 628 O O . SER A 1 83 ? 64.04300 13.96900 64.88400 1.000 111.90846 86 SER A O 1
ATOM 631 N N . LEU A 1 84 ? 62.57700 15.58100 65.41700 1.000 100.65369 87 LEU A N 1
ATOM 632 C CA . LEU A 1 84 ? 63.27000 16.48800 64.50500 1.000 105.55728 87 LEU A CA 1
ATOM 633 C C . LEU A 1 84 ? 64.64000 16.87200 65.04700 1.000 109.79454 87 LEU A C 1
ATOM 634 O O . LEU A 1 84 ? 65.61100 16.96000 64.28400 1.000 105.90569 87 LEU A O 1
ATOM 639 N N . ARG A 1 85 ? 64.76000 17.05500 66.36800 1.000 121.92895 88 ARG A N 1
ATOM 640 C CA . ARG A 1 85 ? 66.09700 17.15700 66.94500 1.000 122.32176 88 ARG A CA 1
ATOM 641 C C . ARG A 1 85 ? 66.88800 15.85800 66.80900 1.000 123.95661 88 ARG A C 1
ATOM 642 O O . ARG A 1 85 ? 68.12200 15.90200 66.86000 1.000 125.88813 88 ARG A O 1
ATOM 650 N N . ASN A 1 86 ? 66.22100 14.71400 66.59100 1.000 128.07302 89 ASN A N 1
ATOM 651 C CA . ASN A 1 86 ? 66.94100 13.46300 66.32800 1.000 134.53290 89 ASN A CA 1
ATOM 652 C C . ASN A 1 86 ? 67.88400 13.55800 65.12800 1.000 131.00897 89 ASN A C 1
ATOM 653 O O . ASN A 1 86 ? 68.85000 12.79100 65.04500 1.000 132.45269 89 ASN A O 1
ATOM 658 N N . LEU A 1 87 ? 67.64500 14.49500 64.22300 1.000 119.74776 90 LEU A N 1
ATOM 659 C CA . LEU A 1 87 ? 68.18300 14.44700 62.87200 1.000 113.58676 90 LEU A CA 1
ATOM 660 C C . LEU A 1 87 ? 69.49000 15.22600 62.78500 1.000 110.78919 90 LEU A C 1
ATOM 661 O O . LEU A 1 87 ? 69.52300 16.40900 63.13300 1.000 118.62673 90 LEU A O 1
ATOM 666 N N . ASN A 1 88 ? 70.56700 14.57300 62.33500 1.000 113.41034 91 ASN A N 1
ATOM 667 C CA . ASN A 1 88 ? 71.80000 15.32700 62.13000 1.000 122.68353 91 ASN A CA 1
ATOM 668 C C . ASN A 1 88 ? 71.84000 15.90100 60.72400 1.000 126.38165 91 ASN A C 1
ATOM 669 O O . ASN A 1 88 ? 70.91600 15.72700 59.92800 1.000 118.47201 91 ASN A O 1
ATOM 674 N N . LYS A 1 89 ? 72.93700 16.59400 60.41200 1.000 129.23325 92 LYS A N 1
ATOM 675 C CA . LYS A 1 89 ? 73.00200 17.30400 59.14100 1.000 122.39460 92 LYS A CA 1
ATOM 676 C C . LYS A 1 89 ? 72.79900 16.36100 57.96700 1.000 122.10857 92 LYS A C 1
ATOM 677 O O . LYS A 1 89 ? 72.08700 16.70000 57.01800 1.000 126.54562 92 LYS A O 1
ATOM 683 N N . ASN A 1 90 ? 73.35900 15.15500 58.03200 1.000 123.36371 93 ASN A N 1
ATOM 684 C CA . ASN A 1 90 ? 73.33000 14.29300 56.85600 1.000 127.55974 93 ASN A CA 1
ATOM 685 C C . ASN A 1 90 ? 71.95400 13.72100 56.57800 1.000 124.02446 93 ASN A C 1
ATOM 686 O O . ASN A 1 90 ? 71.66500 13.35200 55.43100 1.000 122.64803 93 ASN A O 1
ATOM 691 N N . ASP A 1 91 ? 71.11600 13.57100 57.60500 1.000 118.08726 94 ASP A N 1
ATOM 692 C CA . ASP A 1 91 ? 69.81600 12.95900 57.36000 1.000 118.97381 94 ASP A CA 1
ATOM 693 C C . ASP A 1 91 ? 69.00500 13.80500 56.39400 1.000 119.37546 94 ASP A C 1
ATOM 694 O O . ASP A 1 91 ? 68.27200 13.27600 55.54700 1.000 119.38263 94 ASP A O 1
ATOM 699 N N . VAL A 1 92 ? 69.16900 15.12300 56.47800 1.000 113.80233 95 VAL A N 1
ATOM 700 C CA . VAL A 1 92 ? 68.60900 16.00100 55.46300 1.000 106.44213 95 VAL A CA 1
ATOM 701 C C . VAL A 1 92 ? 69.38700 15.87100 54.15600 1.000 115.12741 95 VAL A C 1
ATOM 702 O O . VAL A 1 92 ? 68.79500 15.74000 53.08100 1.000 116.12075 95 VAL A O 1
ATOM 706 N N . THR A 1 93 ? 70.72100 15.87000 54.22400 1.000 116.78420 96 THR A N 1
ATOM 707 C CA . THR A 1 93 ? 71.52000 15.82300 53.00100 1.000 117.16358 96 THR A CA 1
ATOM 708 C C . THR A 1 93 ? 71.24800 14.55400 52.20100 1.000 116.41839 96 THR A C 1
ATOM 709 O O . THR A 1 93 ? 71.26500 14.57600 50.96800 1.000 122.34573 96 THR A O 1
ATOM 713 N N . GLU A 1 94 ? 70.96900 13.44300 52.88700 1.000 117.25252 97 GLU A N 1
ATOM 714 C CA . GLU A 1 94 ? 70.80300 12.16500 52.20200 1.000 116.66342 97 GLU A CA 1
ATOM 715 C C . GLU A 1 94 ? 69.49600 12.12800 51.42000 1.000 113.04772 97 GLU A C 1
ATOM 716 O O . GLU A 1 94 ? 69.45600 11.63100 50.28500 1.000 124.02293 97 GLU A O 1
ATOM 722 N N . VAL A 1 95 ? 68.41300 12.63700 52.01200 1.000 104.52466 98 VAL A N 1
ATOM 723 C CA . VAL A 1 95 ? 67.14400 12.70200 51.29000 1.000 99.27121 98 VAL A CA 1
ATOM 724 C C . VAL A 1 95 ? 67.23500 13.69700 50.12500 1.000 112.53056 98 VAL A C 1
ATOM 725 O O . VAL A 1 95 ? 66.75700 13.41700 49.01500 1.000 112.98257 98 VAL A O 1
ATOM 729 N N . ARG A 1 96 ? 67.97600 14.77600 50.31100 1.000 111.73202 99 ARG A N 1
ATOM 730 C CA . ARG A 1 96 ? 68.02900 15.79900 49.24300 1.000 114.61596 99 ARG A CA 1
ATOM 731 C C . ARG A 1 96 ? 68.71000 15.21200 48.02700 1.000 114.69110 99 ARG A C 1
ATOM 732 O O . ARG A 1 96 ? 68.37300 15.61700 46.91600 1.000 126.42242 99 ARG A O 1
ATOM 740 N N . ALA A 1 97 ? 69.62900 14.29000 48.23500 1.000 106.98307 100 ALA A N 1
ATOM 741 C CA . ALA A 1 97 ? 70.41000 13.80400 47.08500 1.000 110.47657 100 ALA A CA 1
ATOM 742 C C . ALA A 1 97 ? 69.66500 12.68500 46.38400 1.000 112.70199 100 ALA A C 1
ATOM 743 O O . ALA A 1 97 ? 70.02000 12.36100 45.25200 1.000 116.85812 100 ALA A O 1
ATOM 753 N N . GLN A 1 99 ? 68.10600 10.77700 44.02000 1.000 104.97070 102 GLN A N 1
ATOM 754 C CA . GLN A 1 99 ? 67.70400 11.08400 42.62800 1.000 110.59871 102 GLN A CA 1
ATOM 755 C C . GLN A 1 99 ? 66.50500 10.21200 42.26500 1.000 107.69040 102 GLN A C 1
ATOM 756 O O . GLN A 1 99 ? 65.76200 10.58900 41.35800 1.000 101.22920 102 GLN A O 1
ATOM 762 N N . ARG A 1 100 ? 66.33100 9.09700 42.96400 1.000 113.75922 103 ARG A N 1
ATOM 763 C CA . ARG A 1 100 ? 65.16100 8.22200 42.74000 1.000 111.46422 103 ARG A CA 1
ATOM 764 C C . ARG A 1 100 ? 64.45900 8.00400 44.07500 1.000 98.56291 103 ARG A C 1
ATOM 765 O O . ARG A 1 100 ? 64.49000 6.88300 44.58500 1.000 98.51392 103 ARG A O 1
ATOM 773 N N . PRO A 1 101 ? 63.79800 9.02700 44.63400 1.000 98.40303 104 PRO A N 1
ATOM 774 C CA . PRO A 1 101 ? 63.17000 8.93500 45.94600 1.000 97.57598 104 PRO A CA 1
ATOM 775 C C . PRO A 1 101 ? 62.00600 7.96800 45.92400 1.000 97.80133 104 PRO A C 1
ATOM 776 O O . PRO A 1 101 ? 61.06100 8.12800 45.13900 1.000 98.65792 104 PRO A O 1
ATOM 780 N N . PRO A 1 102 ? 62.03700 6.97100 46.79400 1.000 98.22167 105 PRO A N 1
ATOM 781 C CA . PRO A 1 102 ? 60.91600 6.03500 46.90900 1.000 97.68753 105 PRO A CA 1
ATOM 782 C C . PRO A 1 102 ? 59.62900 6.80000 47.15100 1.000 98.28164 105 PRO A C 1
ATOM 783 O O . PRO A 1 102 ? 59.64800 7.93500 47.66500 1.000 99.53670 105 PRO A O 1
ATOM 787 N N . PRO A 1 103 ? 58.47800 6.20800 46.82900 1.000 98.82781 106 PRO A N 1
ATOM 788 C CA . PRO A 1 103 ? 57.22100 6.97500 46.91700 1.000 99.37493 106 PRO A CA 1
ATOM 789 C C . PRO A 1 103 ? 56.91100 7.46400 48.31800 1.000 98.52731 106 PRO A C 1
ATOM 790 O O . PRO A 1 103 ? 56.24300 8.50100 48.44200 1.000 98.71217 106 PRO A O 1
ATOM 794 N N . GLY A 1 104 ? 57.38100 6.76400 49.36400 1.000 106.44924 107 GLY A N 1
ATOM 795 C CA . GLY A 1 104 ? 57.18500 7.24600 50.73200 1.000 96.92435 107 GLY A CA 1
ATOM 796 C C . GLY A 1 104 ? 57.81000 8.61100 50.97500 1.000 96.15626 107 GLY A C 1
ATOM 797 O O . GLY A 1 104 ? 57.19800 9.48900 51.59100 1.000 95.95080 107 GLY A O 1
ATOM 798 N N . VAL A 1 105 ? 59.02400 8.82100 50.45900 1.000 95.89607 108 VAL A N 1
ATOM 799 C CA . VAL A 1 105 ? 59.73200 10.07700 50.68600 1.000 95.40941 108 VAL A CA 1
ATOM 800 C C . VAL A 1 105 ? 59.10500 11.20700 49.88900 1.000 96.16878 108 VAL A C 1
ATOM 801 O O . VAL A 1 105 ? 58.98700 12.33500 50.38500 1.000 95.97649 108 VAL A O 1
ATOM 805 N N . LYS A 1 106 ? 58.75100 10.94400 48.62200 1.000 97.36469 109 LYS A N 1
ATOM 806 C CA . LYS A 1 106 ? 58.02900 11.93300 47.82200 1.000 98.27288 109 LYS A CA 1
ATOM 807 C C . LYS A 1 106 ? 56.81700 12.45400 48.57900 1.000 98.36288 109 LYS A C 1
ATOM 808 O O . LYS A 1 106 ? 56.58800 13.66900 48.64200 1.000 98.69039 109 LYS A O 1
ATOM 814 N N . LEU A 1 107 ? 56.02000 11.52800 49.13800 1.000 98.25853 110 LEU A N 1
ATOM 815 C CA . LEU A 1 107 ? 54.82700 11.87400 49.90200 1.000 98.44018 110 LEU A CA 1
ATOM 816 C C . LEU A 1 107 ? 55.16500 12.82300 51.03300 1.000 97.39300 110 LEU A C 1
ATOM 817 O O . LEU A 1 107 ? 54.45800 13.80700 51.27000 1.000 97.76382 110 LEU A O 1
ATOM 822 N N . VAL A 1 108 ? 56.25100 12.54600 51.74400 1.000 96.21563 111 VAL A N 1
ATOM 823 C CA . VAL A 1 108 ? 56.57800 13.36400 52.89900 1.000 95.28834 111 VAL A CA 1
ATOM 824 C C . VAL A 1 108 ? 57.12300 14.71100 52.44300 1.000 95.57881 111 VAL A C 1
ATOM 825 O O . VAL A 1 108 ? 56.72700 15.76100 52.96100 1.000 96.95055 111 VAL A O 1
ATOM 829 N N . ILE A 1 109 ? 57.96700 14.72000 51.41000 1.000 96.04151 112 ILE A N 1
ATOM 830 C CA . ILE A 1 109 ? 58.45800 16.00000 50.89300 1.000 96.68656 112 ILE A CA 1
ATOM 831 C C . ILE A 1 109 ? 57.31600 16.79400 50.26500 1.000 97.97046 112 ILE A C 1
ATOM 832 O O . ILE A 1 109 ? 57.32100 18.03000 50.25800 1.000 98.56486 112 ILE A O 1
ATOM 837 N N . GLU A 1 110 ? 56.30900 16.09800 49.74400 1.000 100.39250 113 GLU A N 1
ATOM 838 C CA . GLU A 1 110 ? 55.11500 16.80300 49.30000 1.000 10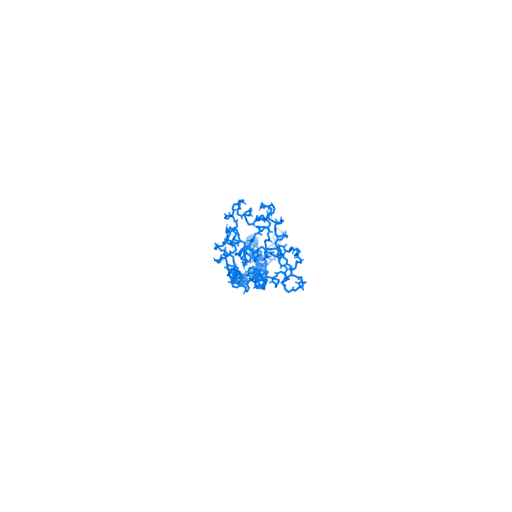0.46858 113 GLU A CA 1
ATOM 839 C C . GLU A 1 110 ? 54.43600 17.48400 50.48200 1.000 107.14157 113 GLU A C 1
ATOM 840 O O . GLU A 1 110 ? 54.33000 18.71600 50.51300 1.000 109.14935 113 GLU A O 1
ATOM 846 N N . ALA A 1 111 ? 54.07400 16.70000 51.51400 1.000 109.28286 114 ALA A N 1
ATOM 847 C CA . ALA A 1 111 ? 53.28900 17.19800 52.64900 1.000 107.66703 114 ALA A CA 1
ATOM 848 C C . ALA A 1 111 ? 53.88900 18.46100 53.24200 1.000 111.85942 114 ALA A C 1
ATOM 849 O O . ALA A 1 111 ? 53.18900 19.45900 53.44600 1.000 110.71246 114 ALA A O 1
ATOM 851 N N . VAL A 1 112 ? 55.18700 18.41200 53.47700 1.000 108.58756 115 VAL A N 1
ATOM 852 C CA . VAL A 1 112 ? 55.82900 19.56800 54.14600 1.000 111.36373 115 VAL A CA 1
ATOM 853 C C . VAL A 1 112 ? 55.68200 20.77800 53.24300 1.000 115.83264 115 VAL A C 1
ATOM 854 O O . VAL A 1 112 ? 55.27400 21.82500 53.74100 1.000 117.10231 115 VAL A O 1
ATOM 858 N N . CYS A 1 113 ? 55.96600 20.62100 51.95900 1.000 117.53557 116 CYS A N 1
ATOM 859 C CA . CYS A 1 113 ? 55.96800 21.78800 51.04900 1.000 114.43844 116 CYS A CA 1
ATOM 860 C C . CYS A 1 113 ? 54.63700 22.51800 51.17100 1.000 113.19794 116 CYS A C 1
ATOM 861 O O . CYS A 1 113 ? 54.62900 23.74200 51.20200 1.000 113.97933 116 CYS A O 1
ATOM 864 N N . ILE A 1 114 ? 53.56100 21.76000 51.26900 1.000 110.73461 117 ILE A N 1
ATOM 865 C CA . ILE A 1 114 ? 52.22000 22.37800 51.34200 1.000 114.89090 117 ILE A CA 1
ATOM 866 C C . ILE A 1 114 ? 52.09400 23.08700 52.68700 1.000 125.68624 117 ILE A C 1
ATOM 867 O O . ILE A 1 114 ? 51.66500 24.23900 52.69500 1.000 129.73210 117 ILE A O 1
ATOM 880 N N . LYS A 1 116 ? 54.32500 24.26900 54.64200 1.000 125.85005 119 LYS A N 1
ATOM 881 C CA . LYS A 1 116 ? 55.15100 25.49400 54.62000 1.000 130.36075 119 LYS A CA 1
ATOM 882 C C . LYS A 1 116 ? 54.64200 26.40800 53.51400 1.000 137.02230 119 LYS A C 1
ATOM 883 O O . LYS A 1 116 ? 55.21700 27.48200 53.33900 1.000 147.03323 119 LYS A O 1
ATOM 889 N N . GLY A 1 117 ? 53.61600 25.98000 52.79000 1.000 128.49821 120 GLY A N 1
ATOM 890 C CA . GLY A 1 117 ? 53.00500 26.85100 51.77500 1.000 133.42549 120 GLY A CA 1
ATOM 891 C C . GLY A 1 117 ? 53.92800 27.08300 50.60900 1.000 141.98421 120 GLY A C 1
ATOM 892 O O . GLY A 1 117 ? 54.26400 28.24600 50.34400 1.000 151.70732 120 GLY A O 1
ATOM 893 N N . ILE A 1 118 ? 54.31800 26.01500 49.92800 1.000 132.36428 121 ILE A N 1
ATOM 894 C CA . ILE A 1 118 ? 55.29800 26.20600 48.83200 1.000 125.49177 121 ILE A CA 1
ATOM 895 C C . ILE A 1 118 ? 54.57700 25.99500 47.51000 1.000 139.45598 121 ILE A C 1
ATOM 896 O O . ILE A 1 118 ? 53.57600 25.26300 47.48700 1.000 139.60579 121 ILE A O 1
ATOM 901 N N . LYS A 1 119 ? 55.05400 26.65900 46.46700 1.000 138.65931 122 LYS A N 1
ATOM 902 C CA . LYS A 1 119 ? 54.46600 26.56000 45.15100 1.000 138.25220 122 LYS A CA 1
ATOM 903 C C . LYS A 1 119 ? 54.92700 25.26000 44.47100 1.000 138.93570 122 LYS A C 1
ATOM 904 O O . LYS A 1 119 ? 56.13100 24.99900 44.38500 1.000 136.65168 122 LYS A O 1
ATOM 910 N N . PRO A 1 120 ? 53.99300 24.39700 43.98900 1.000 138.19117 123 PRO A N 1
ATOM 911 C CA . PRO A 1 120 ? 54.43500 23.16300 43.31300 1.000 130.97880 123 PRO A CA 1
ATOM 912 C C . PRO A 1 120 ? 55.14800 23.39500 41.99700 1.000 142.14070 123 PRO A C 1
ATOM 913 O O . PRO A 1 120 ? 55.43700 24.52600 41.59600 1.000 150.03793 123 PRO A O 1
ATOM 917 N N . LYS A 1 121 ? 55.40300 22.29700 41.29600 1.000 139.82341 124 LYS A N 1
ATOM 918 C CA . LYS A 1 121 ? 55.94900 22.33400 39.94100 1.000 139.13862 124 LYS A CA 1
ATOM 919 C C . LYS A 1 121 ? 55.17100 21.30400 39.13400 1.000 145.14549 124 LYS A C 1
ATOM 920 O O . LYS A 1 121 ? 55.29500 20.10000 39.38000 1.000 143.40340 124 LYS A O 1
ATOM 926 N N . LYS A 1 122 ? 54.35300 21.78100 38.19100 1.000 149.60377 125 LYS A N 1
ATOM 927 C CA . LYS A 1 122 ? 53.52900 20.91500 37.35200 1.000 142.08780 125 LYS A CA 1
ATOM 928 C C . LYS A 1 122 ? 54.42700 20.24900 36.31800 1.000 142.65949 125 LYS A C 1
ATOM 929 O O . LYS A 1 122 ? 55.04800 20.92500 35.49400 1.000 151.55861 125 LYS A O 1
ATOM 935 N N . VAL A 1 123 ? 54.50600 18.92400 36.36600 1.000 144.23628 126 VAL A N 1
ATOM 936 C CA . VAL A 1 123 ? 55.42000 18.16100 35.52100 1.000 144.62430 126 VAL A CA 1
ATOM 937 C C . VAL A 1 123 ? 54.60200 17.16900 34.69900 1.000 148.55138 126 VAL A C 1
ATOM 938 O O . VAL A 1 123 ? 53.42400 16.94100 35.01700 1.000 149.21755 126 VAL A O 1
ATOM 942 N N . PRO A 1 124 ? 55.16100 16.56300 33.64500 1.000 147.52095 127 PRO A N 1
ATOM 943 C CA . PRO A 1 124 ? 54.40700 15.53700 32.91700 1.000 152.32511 127 PRO A CA 1
ATOM 944 C C . PRO A 1 124 ? 53.80400 14.48400 33.83900 1.000 159.11737 127 PRO A C 1
ATOM 945 O O . PRO A 1 124 ? 54.36900 14.12200 34.87300 1.000 159.30388 127 PRO A O 1
ATOM 949 N N . GLY A 1 125 ? 52.60500 14.03800 33.47100 1.000 166.80395 128 GLY A N 1
ATOM 950 C CA . GLY A 1 125 ? 51.98800 12.88200 34.07800 1.000 173.72876 128 GLY A CA 1
ATOM 951 C C . GLY A 1 125 ? 52.11300 11.66700 33.16900 1.000 187.39699 128 GLY A C 1
ATOM 952 O O . GLY A 1 125 ? 52.73300 11.69900 32.10800 1.000 179.55693 128 GLY A O 1
ATOM 953 N N . GLU A 1 126 ? 51.49400 10.57500 33.61200 1.000 190.55688 129 GLU A N 1
ATOM 954 C CA . GLU A 1 126 ? 51.58200 9.31900 32.87200 1.000 188.08920 129 GLU A CA 1
ATOM 955 C C . GLU A 1 126 ? 50.66500 9.33900 31.64800 1.000 183.73089 129 GLU A C 1
ATOM 956 O O . GLU A 1 126 ? 51.12600 9.17100 30.51200 1.000 190.56106 129 GLU A O 1
ATOM 962 N N . LYS A 1 127 ? 49.36700 9.56000 31.85400 1.000 181.89439 130 LYS A N 1
ATOM 963 C CA . LYS A 1 127 ? 48.48600 9.88700 30.74700 1.000 181.99492 130 LYS A CA 1
ATOM 964 C C . LYS A 1 127 ? 49.02500 11.13700 30.05600 1.000 181.56111 130 LYS A C 1
ATOM 965 O O . LYS A 1 127 ? 49.53900 12.04000 30.72600 1.000 176.75878 130 LYS A O 1
ATOM 971 N N . PRO A 1 128 ? 48.94000 11.22300 28.72800 1.000 184.57447 131 PRO A N 1
ATOM 972 C CA . PRO A 1 128 ? 49.80000 12.16400 27.99800 1.000 178.99655 131 PRO A CA 1
ATOM 973 C C . PRO A 1 128 ? 49.37900 13.61000 28.23500 1.000 179.50615 131 PRO A C 1
ATOM 974 O O . PRO A 1 128 ? 48.19300 13.94600 28.19200 1.000 168.89361 131 PRO A O 1
ATOM 978 N N . GLY A 1 129 ? 50.36900 14.46300 28.48500 1.000 184.16875 132 GLY A N 1
ATOM 979 C CA . GLY A 1 129 ? 50.09800 15.78600 29.00800 1.000 180.42954 132 GLY A CA 1
ATOM 980 C C . GLY A 1 129 ? 49.79300 15.72400 30.49200 1.000 177.71393 132 GLY A C 1
ATOM 981 O O . GLY A 1 129 ? 50.71900 15.69800 31.30700 1.000 170.32959 132 GLY A O 1
ATOM 982 N N . THR A 1 130 ? 48.49500 15.66500 30.83300 1.000 180.08202 133 THR A N 1
ATOM 983 C CA . THR A 1 130 ? 47.94400 15.62500 32.19200 1.000 177.36431 133 THR A CA 1
ATOM 984 C C . THR A 1 130 ? 48.90900 16.11400 33.26300 1.000 178.08014 133 THR A C 1
ATOM 985 O O . THR A 1 130 ? 49.40300 15.32300 34.07500 1.000 182.00395 133 THR A O 1
ATOM 989 N N . LYS A 1 131 ? 49.16000 17.42000 33.27300 1.000 173.90691 134 LYS A N 1
ATOM 990 C CA . LYS A 1 131 ? 50.17800 18.00800 34.13500 1.000 171.80831 134 LYS A CA 1
ATOM 991 C C . LYS A 1 131 ? 49.84600 17.76700 35.61100 1.000 166.16689 134 LYS A C 1
ATOM 992 O O . LYS A 1 131 ? 48.84000 18.27000 36.12700 1.000 167.07094 134 LYS A O 1
ATOM 998 N N . VAL A 1 132 ? 50.67800 16.96800 36.28100 1.000 165.89655 135 VAL A N 1
ATOM 999 C CA . VAL A 1 132 ? 50.60200 16.77700 37.72500 1.000 163.62263 135 VAL A CA 1
ATOM 1000 C C . VAL A 1 132 ? 51.79000 17.49900 38.35200 1.000 155.42341 135 VAL A C 1
ATOM 1001 O O . VAL A 1 132 ? 52.86700 17.59600 37.75100 1.000 156.00283 135 VAL A O 1
ATOM 1005 N N . ASP A 1 133 ? 51.58400 18.04600 39.55400 1.000 155.91565 136 ASP A N 1
ATOM 1006 C CA . ASP A 1 133 ? 52.61800 18.84700 40.20600 1.000 152.19618 136 ASP A CA 1
ATOM 1007 C C . ASP A 1 133 ? 53.55800 17.94800 41.00400 1.000 151.34707 136 ASP A C 1
ATOM 1008 O O . ASP A 1 133 ? 53.12200 16.98900 41.64900 1.000 151.83430 136 ASP A O 1
ATOM 1013 N N . ASP A 1 134 ? 54.85300 18.23500 40.91400 1.000 149.04621 137 ASP A N 1
ATOM 1014 C CA . ASP A 1 134 ? 55.88400 17.45700 41.58900 1.000 142.68103 137 ASP A CA 1
ATOM 1015 C C . ASP A 1 134 ? 56.58300 18.39100 42.56700 1.000 132.54787 137 ASP A C 1
ATOM 1016 O O . ASP A 1 134 ? 57.34700 19.27800 42.16300 1.000 129.83875 137 ASP A O 1
ATOM 1021 N N . TYR A 1 135 ? 56.29000 18.20800 43.85000 1.000 127.86256 138 TYR A N 1
ATOM 1022 C CA . TYR A 1 135 ? 56.87700 19.05200 44.87200 1.000 121.46179 138 TYR A CA 1
ATOM 1023 C C . TYR A 1 135 ? 58.34300 18.73400 45.12600 1.000 119.58489 138 TYR A C 1
ATOM 1024 O O . TYR A 1 135 ? 58.98900 19.45100 45.90100 1.000 119.52087 138 TYR A O 1
ATOM 1033 N N . TRP A 1 136 ? 58.88500 17.70000 44.47900 1.000 113.23750 139 TRP A N 1
ATOM 1034 C CA . TRP A 1 136 ? 60.26200 17.29500 44.74200 1.000 118.21964 139 TRP A CA 1
ATOM 1035 C C . TRP A 1 136 ? 61.23900 18.44300 44.49700 1.000 121.30178 139 TRP A C 1
ATOM 1036 O O . TRP A 1 136 ? 61.99300 18.83700 45.39400 1.000 119.78438 139 TRP A O 1
ATOM 1047 N N . GLU A 1 137 ? 61.23600 18.99500 43.28500 1.000 126.28880 140 GLU A N 1
ATOM 1048 C CA . GLU A 1 137 ? 62.19700 20.04200 42.94700 1.000 128.41761 140 GLU A CA 1
ATOM 1049 C C . GLU A 1 137 ? 62.11700 21.27800 43.84000 1.000 126.91698 140 GLU A C 1
ATOM 1050 O O . GLU A 1 137 ? 63.18000 21.83900 44.16300 1.000 126.06077 140 GLU A O 1
ATOM 1056 N N . PRO A 1 138 ? 60.93800 21.77300 44.24500 1.000 131.73916 141 PRO A N 1
ATOM 1057 C CA . PRO A 1 138 ? 60.91500 22.81900 45.28500 1.000 136.44600 141 PRO A CA 1
ATOM 1058 C C . PRO A 1 138 ? 61.23800 22.31300 46.68300 1.000 125.77330 141 PRO A C 1
ATOM 1059 O O . PRO A 1 138 ? 61.71300 23.10700 47.50400 1.000 132.43281 141 PRO A O 1
ATOM 1063 N N . GLY A 1 139 ? 61.00100 21.03500 46.98900 1.000 128.78427 142 GLY A N 1
ATOM 1064 C CA . GLY A 1 139 ? 61.49400 20.49600 48.24700 1.000 126.60695 142 GLY A CA 1
ATOM 1065 C C . GLY A 1 139 ? 63.00600 20.55500 48.33400 1.000 120.54513 142 GLY A C 1
ATOM 1066 O O . GLY A 1 139 ? 63.56000 21.02200 49.33700 1.000 109.57375 142 GLY A O 1
ATOM 1067 N N . LYS A 1 140 ? 63.69200 20.11200 47.26800 1.000 123.90112 143 LYS A N 1
ATOM 1068 C CA . LYS A 1 140 ? 65.15500 20.11500 47.21800 1.000 122.83205 143 LYS A CA 1
ATOM 1069 C C . LYS A 1 140 ? 65.73300 21.45300 47.67600 1.000 125.38207 143 LYS A C 1
ATOM 1070 O O . LYS A 1 140 ? 66.73400 21.49200 48.40300 1.000 124.02996 143 LYS A O 1
ATOM 1076 N N . GLY A 1 141 ? 65.10100 22.56100 47.27200 1.000 120.41000 144 GLY A N 1
ATOM 1077 C CA . GLY A 1 141 ? 65.57600 23.86900 47.69900 1.000 116.50439 144 GLY A CA 1
ATOM 1078 C C . GLY A 1 141 ? 65.38900 24.09900 49.18600 1.000 132.11171 144 GLY A C 1
ATOM 1079 O O . GLY A 1 141 ? 66.22200 24.73800 49.83500 1.000 137.63658 144 GLY A O 1
ATOM 1080 N N . LEU A 1 142 ? 64.29400 23.58300 49.74900 1.000 124.38747 145 LEU A N 1
ATOM 1081 C CA . LEU A 1 142 ? 64.06900 23.68700 51.18300 1.000 123.33590 145 LEU A CA 1
ATOM 1082 C C . LEU A 1 142 ? 65.01800 22.78900 51.97900 1.000 131.83656 145 LEU A C 1
ATOM 1083 O O . LEU A 1 142 ? 65.14500 22.95200 53.20300 1.000 133.20077 145 LEU A O 1
ATOM 1088 N N . LEU A 1 143 ? 65.69100 21.85800 51.29600 1.000 131.77319 146 LEU A N 1
ATOM 1089 C CA . LEU A 1 143 ? 66.73500 21.01200 51.86100 1.000 135.12417 146 LEU A CA 1
ATOM 1090 C C . LEU A 1 143 ? 68.13200 21.45000 51.44700 1.000 140.32364 146 LEU A C 1
ATOM 1091 O O . LEU A 1 143 ? 69.11000 20.83300 51.88300 1.000 144.23311 146 LEU A O 1
ATOM 1096 N N . GLN A 1 144 ? 68.24600 22.44600 50.56200 1.000 142.85482 147 GLN A N 1
ATOM 1097 C CA . GLN A 1 144 ? 69.55700 22.97300 50.19700 1.000 144.74834 147 GLN A CA 1
ATOM 1098 C C . GLN A 1 144 ? 70.30800 23.42700 51.43900 1.000 147.82414 147 GLN A C 1
ATOM 1099 O O . GLN A 1 144 ? 71.49200 23.11800 51.61700 1.000 150.97271 147 GLN A O 1
ATOM 1105 N N . ASP A 1 145 ? 69.61700 24.14700 52.32200 1.000 141.23853 148 ASP A N 1
ATOM 1106 C CA . ASP A 1 145 ? 70.14600 24.50000 53.62600 1.000 136.31712 148 ASP A CA 1
ATOM 1107 C C . ASP A 1 145 ? 69.43700 23.61000 54.63400 1.000 146.21688 148 ASP A C 1
ATOM 1108 O O . ASP A 1 145 ? 68.22800 23.78900 54.86500 1.000 147.53385 148 ASP A O 1
ATOM 1113 N N . PRO A 1 146 ? 70.11500 22.61600 55.21300 1.000 145.88567 149 PRO A N 1
ATOM 1114 C CA . PRO A 1 146 ? 69.45300 21.78600 56.23700 1.000 139.49089 149 PRO A CA 1
ATOM 1115 C C . PRO A 1 146 ? 69.19300 22.54000 57.52800 1.000 130.19684 149 PRO A C 1
ATOM 1116 O O . PRO A 1 146 ? 68.17000 22.30800 58.18800 1.000 129.45539 149 PRO A O 1
ATOM 1120 N N . GLY A 1 147 ? 70.10200 23.44000 57.90600 1.000 136.60379 150 GLY A N 1
ATOM 1121 C CA . GLY A 1 147 ? 69.84800 24.29500 59.05300 1.000 135.42767 150 GLY A CA 1
ATOM 1122 C C . GLY A 1 147 ? 68.57700 25.10000 58.89400 1.000 139.35681 150 GLY A C 1
ATOM 1123 O O . GLY A 1 147 ? 67.66400 25.00700 59.71900 1.000 136.14424 150 GLY A O 1
ATOM 1124 N N . HIS A 1 148 ? 68.48600 25.88900 57.81200 1.000 144.05498 151 HIS A N 1
ATOM 1125 C CA . HIS A 1 148 ? 67.30000 26.70800 57.58500 1.000 147.88002 151 HIS A CA 1
ATOM 1126 C C . HIS A 1 148 ? 66.04500 25.86600 57.44200 1.000 144.33277 151 HIS A C 1
ATOM 1127 O O . HIS A 1 148 ? 64.94200 26.37300 57.67100 1.000 146.57757 151 HIS A O 1
ATOM 1134 N N . PHE A 1 149 ? 66.17900 24.59700 57.07700 1.000 138.33751 152 PHE A N 1
ATOM 1135 C CA . PHE A 1 149 ? 64.98400 23.77900 57.00900 1.000 135.54530 152 PHE A CA 1
ATOM 1136 C C . PHE A 1 149 ? 64.44500 23.53500 58.40800 1.000 130.89554 152 PHE A C 1
ATOM 1137 O O . PHE A 1 149 ? 63.30600 23.89700 58.72100 1.000 129.04217 152 PHE A O 1
ATOM 1145 N N . LEU A 1 150 ? 65.26300 22.90900 59.24900 1.000 132.57868 153 LEU A N 1
ATOM 1146 C CA . LEU A 1 150 ? 64.76600 22.44400 60.53600 1.000 127.58358 153 LEU A CA 1
ATOM 1147 C C . LEU A 1 150 ? 64.33200 23.59100 61.43700 1.000 129.36593 153 LEU A C 1
ATOM 1148 O O . LEU A 1 150 ? 63.37300 23.44000 62.21000 1.000 122.95405 153 LEU A O 1
ATOM 1153 N N . GLU A 1 151 ? 65.01700 24.73400 61.37100 1.000 133.00117 154 GLU A N 1
ATOM 1154 C CA . GL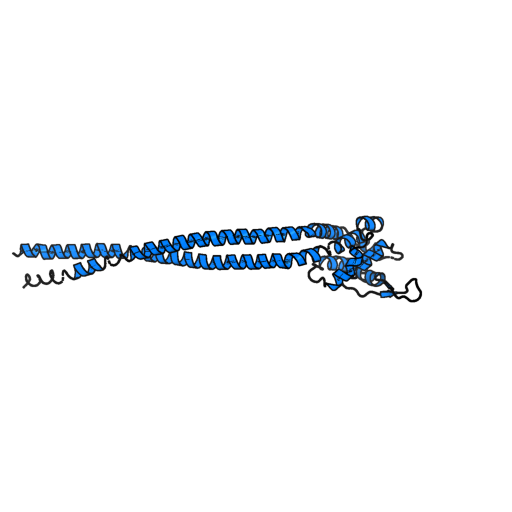U A 1 151 ? 64.57900 25.85800 62.18600 1.000 139.94989 154 GLU A CA 1
ATOM 1155 C C . GLU A 1 151 ? 63.15600 26.25100 61.81200 1.000 138.21471 154 GLU A C 1
ATOM 1156 O O . GLU A 1 151 ? 62.28500 26.34300 62.68400 1.000 134.90043 154 GLU A O 1
ATOM 1162 N N . SER A 1 152 ? 62.88100 26.38500 60.50300 1.000 134.58396 155 SER A N 1
ATOM 1163 C CA . SER A 1 152 ? 61.57900 26.87500 60.04700 1.000 137.38635 155 SER A CA 1
ATOM 1164 C C . SER A 1 152 ? 60.45800 25.90600 60.39100 1.000 131.34263 155 SER A C 1
ATOM 1165 O O . SER A 1 152 ? 59.28400 26.29300 60.40600 1.000 131.08295 155 SER A O 1
ATOM 1168 N N . LEU A 1 153 ? 60.79600 24.64500 60.64400 1.000 126.95350 156 LEU A N 1
ATOM 1169 C CA . LEU A 1 153 ? 59.83000 23.71900 61.22800 1.000 128.70533 156 LEU A CA 1
ATOM 1170 C C . LEU A 1 153 ? 59.61600 24.00200 62.70500 1.000 130.00625 156 LEU A C 1
ATOM 1171 O O . LEU A 1 153 ? 58.49300 23.89200 63.21900 1.000 132.21937 156 LEU A O 1
ATOM 1176 N N . PHE A 1 154 ? 60.69500 24.32800 63.40800 1.000 128.19110 157 PHE A N 1
ATOM 1177 C CA . PHE A 1 154 ? 60.61700 24.65600 64.81800 1.000 130.91709 157 PHE A CA 1
ATOM 1178 C C . PHE A 1 154 ? 59.96600 26.01200 65.05500 1.000 136.17986 157 PHE A C 1
ATOM 1179 O O . PHE A 1 154 ? 59.45300 26.25400 66.15700 1.000 133.47997 157 PHE A O 1
ATOM 1187 N N . LYS A 1 155 ? 59.93900 26.87400 64.03200 1.000 132.60181 158 LYS A N 1
ATOM 1188 C CA . LYS A 1 155 ? 59.31800 28.19000 64.11900 1.000 134.81147 158 LYS A CA 1
ATOM 1189 C C . LYS A 1 155 ? 57.93700 28.24800 63.46700 1.000 134.58362 158 LYS A C 1
ATOM 1190 O O . LYS A 1 155 ? 57.41000 29.34600 63.26900 1.000 127.96433 158 LYS A O 1
ATOM 1196 N N . PHE A 1 156 ? 57.33300 27.10900 63.12000 1.000 139.29083 159 PHE A N 1
ATOM 1197 C CA . PHE A 1 156 ? 55.99300 27.15700 62.54000 1.000 141.21237 159 PHE A CA 1
ATOM 1198 C C . PHE A 1 156 ? 54.95500 27.58200 63.58200 1.000 143.96639 159 PHE A C 1
ATOM 1199 O O . PHE A 1 156 ? 54.13600 28.47300 63.32900 1.000 139.02032 159 PHE A O 1
ATOM 1207 N N . ASP A 1 157 ? 54.96600 26.94400 64.75400 1.000 144.44165 160 ASP A N 1
ATOM 1208 C CA . ASP A 1 157 ? 54.20500 27.39500 65.92500 1.000 155.68447 160 ASP A CA 1
ATOM 1209 C C . ASP A 1 157 ? 52.68800 27.31700 65.71900 1.000 150.84643 160 ASP A C 1
ATOM 1210 O O . ASP A 1 157 ? 51.92200 27.93700 66.46100 1.000 156.36564 160 ASP A O 1
ATOM 1215 N N . LYS A 1 158 ? 52.24300 26.53800 64.74200 1.000 142.70069 161 LYS A N 1
ATOM 1216 C CA . LYS A 1 158 ? 50.84200 26.44000 64.33900 1.000 144.37988 161 LYS A CA 1
ATOM 1217 C C . LYS A 1 158 ? 50.25800 27.79900 63.98200 1.000 148.88527 161 LYS A C 1
ATOM 1218 O O . LYS A 1 158 ? 50.58900 28.34900 62.92800 1.000 150.47325 161 LYS A O 1
ATOM 1224 N N . ASP A 1 159 ? 49.44800 28.36000 64.88400 1.000 151.66503 162 ASP A N 1
ATOM 1225 C CA . ASP A 1 159 ? 48.45300 29.41200 64.65200 1.000 155.38976 162 ASP A CA 1
ATOM 1226 C C . ASP A 1 159 ? 48.20500 29.75900 63.18600 1.000 157.30543 162 ASP A C 1
ATOM 1227 O O . ASP A 1 159 ? 47.09300 29.54900 62.68700 1.000 152.63005 162 ASP A O 1
ATOM 1232 N N . ASN A 1 160 ? 49.22000 30.29800 62.49700 1.000 160.92393 163 ASN A N 1
ATOM 1233 C CA . ASN A 1 160 ? 49.18700 30.52300 61.05200 1.000 157.84051 163 ASN A CA 1
ATOM 1234 C C . ASN A 1 160 ? 49.18300 29.20000 60.29800 1.000 153.97658 163 ASN A C 1
ATOM 1235 O O . ASN A 1 160 ? 50.15800 28.85500 59.62400 1.000 149.42138 163 ASN A O 1
ATOM 1240 N N . ILE A 1 161 ? 48.12100 28.43400 60.44000 1.000 151.86721 164 ILE A N 1
ATOM 1241 C CA . ILE A 1 161 ? 47.80900 27.35800 59.52000 1.000 154.67582 164 ILE A CA 1
ATOM 1242 C C . ILE A 1 161 ? 46.46000 27.72800 58.94100 1.000 157.02677 164 ILE A C 1
ATOM 1243 O O . ILE A 1 161 ? 45.42700 27.50500 59.58600 1.000 156.62932 164 ILE A O 1
ATOM 1248 N N . GLY A 1 162 ? 46.45500 28.28900 57.73300 1.000 154.49079 165 GLY A N 1
ATOM 1249 C CA . GLY A 1 162 ? 45.19700 28.58800 57.08400 1.000 143.62446 165 GLY A CA 1
ATOM 1250 C C . GLY A 1 162 ? 44.31800 27.35700 57.00200 1.000 137.78086 165 GLY A C 1
ATOM 1251 O O . GLY A 1 162 ? 44.79900 26.22100 56.96500 1.000 133.30503 165 GLY A O 1
ATOM 1252 N N . ASP A 1 163 ? 43.00400 27.58700 57.01600 1.000 140.12696 166 ASP A N 1
ATOM 1253 C CA . ASP A 1 163 ? 42.06600 26.49100 56.80700 1.000 142.48977 166 ASP A CA 1
ATOM 1254 C C . ASP A 1 163 ? 42.25000 25.85700 55.42800 1.000 146.71076 166 ASP A C 1
ATOM 1255 O O . ASP A 1 163 ? 41.84400 24.70600 55.22100 1.000 151.65859 166 ASP A O 1
ATOM 1260 N N . VAL A 1 164 ? 42.88200 26.57700 54.49000 1.000 140.62809 167 VAL A N 1
ATOM 1261 C CA . VAL A 1 164 ? 43.21400 26.00300 53.18500 1.000 134.96089 167 VAL A CA 1
ATOM 1262 C C . VAL A 1 164 ? 44.21400 24.85300 53.33600 1.000 131.40235 167 VAL A C 1
ATOM 1263 O O . VAL A 1 164 ? 43.92300 23.71500 52.94600 1.000 132.81189 167 VAL A O 1
ATOM 1267 N N . VAL A 1 165 ? 45.37400 25.12100 53.95300 1.000 131.39687 168 VAL A N 1
ATOM 1268 C CA . VAL A 1 165 ? 46.44300 24.13600 54.14500 1.000 126.59046 168 VAL A CA 1
ATOM 1269 C C . VAL A 1 165 ? 46.01900 22.90700 54.94600 1.000 119.54806 168 VAL A C 1
ATOM 1270 O O . VAL A 1 165 ? 46.69100 21.87400 54.87900 1.000 125.33105 168 VAL A O 1
ATOM 1274 N N . ILE A 1 166 ? 44.92800 22.98100 55.70500 1.000 117.88293 169 ILE A N 1
ATOM 1275 C CA . ILE A 1 166 ? 44.49900 21.81100 56.47100 1.000 123.88262 169 ILE A CA 1
ATOM 1276 C C . ILE A 1 166 ? 43.64300 20.87600 55.62800 1.000 122.74428 169 ILE A C 1
ATOM 1277 O O . ILE A 1 166 ? 43.61900 19.65800 55.86900 1.000 116.16461 169 ILE A O 1
ATOM 1282 N N . LYS A 1 167 ? 42.91600 21.42300 54.65000 1.000 127.22469 170 LYS A N 1
ATOM 1283 C CA . LYS A 1 167 ? 42.19500 20.58900 53.69600 1.000 131.83087 170 LYS A CA 1
ATOM 1284 C C . LYS A 1 167 ? 43.10300 20.17900 52.53700 1.000 132.51374 170 LYS A C 1
ATOM 1285 O O . LYS A 1 167 ? 42.92800 19.10000 51.95600 1.000 136.26548 170 LYS A O 1
ATOM 1291 N N . ALA A 1 168 ? 44.09200 21.01400 52.20800 1.000 132.90977 171 ALA A N 1
ATOM 1292 C CA . ALA A 1 168 ? 45.16100 20.58800 51.30800 1.000 130.33896 171 ALA A CA 1
ATOM 1293 C C . ALA A 1 168 ? 45.88100 19.32600 51.80300 1.000 129.65615 171 ALA A C 1
ATOM 1294 O O . ALA A 1 168 ? 46.30000 18.49000 50.98500 1.000 124.97825 171 ALA A O 1
ATOM 1296 N N . ILE A 1 169 ? 46.03200 19.15900 53.12400 1.000 120.32924 172 ILE A N 1
ATOM 1297 C CA . ILE A 1 169 ? 46.76500 18.01700 53.66100 1.000 119.59916 172 ILE A CA 1
ATOM 1298 C C . ILE A 1 169 ? 45.85500 16.95600 54.30000 1.000 117.05932 172 ILE A C 1
ATOM 1299 O O . ILE A 1 169 ? 46.34400 15.87600 54.67000 1.000 112.64870 172 ILE A O 1
ATOM 1304 N N . GLN A 1 170 ? 44.53800 17.17500 54.31500 1.000 123.55134 173 GLN A N 1
ATOM 1305 C CA . GLN A 1 170 ? 43.60600 16.09400 54.65200 1.000 125.03445 173 GLN A CA 1
ATOM 1306 C C . GLN A 1 170 ? 43.80400 14.83800 53.80400 1.000 120.71312 173 GLN A C 1
ATOM 1307 O O . GLN A 1 170 ? 43.71800 13.73600 54.37300 1.000 126.10671 173 GLN A O 1
ATOM 1313 N N . PRO A 1 171 ? 44.07000 14.91000 52.48900 1.000 117.82780 174 PRO A N 1
ATOM 1314 C CA . PRO A 1 171 ? 44.36600 13.67100 51.73500 1.000 115.34571 174 PRO A CA 1
ATOM 1315 C C . PRO A 1 171 ? 45.59700 12.92000 52.23700 1.000 115.04038 174 PRO A C 1
ATOM 1316 O O . PRO A 1 171 ? 45.54400 11.68200 52.34200 1.000 115.58839 174 PRO A O 1
ATOM 1320 N N . TYR A 1 172 ? 46.68800 13.63700 52.55800 1.000 114.73330 175 TYR A N 1
ATOM 1321 C CA . TYR A 1 172 ? 47.91400 13.04700 53.09800 1.000 115.35946 175 TYR A CA 1
ATOM 1322 C C . TYR A 1 172 ? 47.69100 12.37300 54.44700 1.000 112.50178 175 TYR A C 1
ATOM 1323 O O . TYR A 1 172 ? 48.21300 11.28100 54.68300 1.000 100.66531 175 TYR A O 1
ATOM 1332 N N . ILE A 1 173 ? 46.95200 13.01400 55.35600 1.000 114.20822 176 ILE A N 1
ATOM 1333 C CA . ILE A 1 173 ? 46.65200 12.36500 56.63000 1.000 118.51057 176 ILE A CA 1
ATOM 1334 C C . ILE A 1 173 ? 45.81100 11.11700 56.39800 1.000 120.14220 176 ILE A C 1
ATOM 1335 O O . ILE A 1 173 ? 46.07900 10.05100 56.97000 1.000 125.87114 176 ILE A O 1
ATOM 1340 N N . ASP A 1 174 ? 44.78100 11.23000 55.55600 1.000 112.61178 177 ASP A N 1
ATOM 1341 C CA . ASP A 1 174 ? 43.89100 10.11500 55.24100 1.000 118.87015 177 ASP A CA 1
ATOM 1342 C C . ASP A 1 174 ? 44.60500 8.97200 54.50500 1.000 122.87602 177 ASP A C 1
ATOM 1343 O O . ASP A 1 174 ? 44.00400 7.90700 54.30000 1.000 128.53135 177 ASP A O 1
ATOM 1348 N N . ASN A 1 175 ? 45.86100 9.17200 54.11500 1.000 121.34874 178 ASN A N 1
ATOM 1349 C CA . ASN A 1 175 ? 46.63700 8.19400 53.36900 1.000 123.04606 178 ASN A CA 1
ATOM 1350 C C . ASN A 1 175 ? 47.23000 7.15700 54.31800 1.000 126.42625 178 ASN A C 1
ATOM 1351 O O . ASN A 1 175 ? 47.91200 7.51300 55.28600 1.000 119.01980 178 ASN A O 1
ATOM 1356 N N . GLU A 1 176 ? 46.98500 5.87600 54.03800 1.000 127.11545 179 GLU A N 1
ATOM 1357 C CA . GLU A 1 176 ? 47.48100 4.83300 54.93000 1.000 131.87432 179 GLU A CA 1
ATOM 1358 C C . GLU A 1 176 ? 48.95900 4.52700 54.73300 1.000 134.09334 179 GLU A C 1
ATOM 1359 O O . GLU A 1 176 ? 49.49800 3.68900 55.46100 1.000 136.37598 179 GLU A O 1
ATOM 1365 N N . GLU A 1 177 ? 49.62100 5.16600 53.76600 1.000 132.45150 180 GLU A N 1
ATOM 1366 C CA . GLU A 1 177 ? 51.06900 5.10000 53.63900 1.000 127.35613 180 GLU A CA 1
ATOM 1367 C C . GLU A 1 177 ? 51.76700 6.25500 54.32700 1.000 121.38412 180 GLU A C 1
ATOM 1368 O O . GLU A 1 177 ? 52.98700 6.20300 54.49200 1.000 119.87493 180 GLU A O 1
ATOM 1374 N N . PHE A 1 178 ? 51.03000 7.30100 54.69900 1.000 119.71967 181 PHE A N 1
ATOM 1375 C CA . PHE A 1 178 ? 51.57000 8.45800 55.40900 1.000 114.05925 181 PHE A CA 1
ATOM 1376 C C . PHE A 1 178 ? 51.69500 8.20100 56.89800 1.000 109.85420 181 PHE A C 1
ATOM 1377 O O . PHE A 1 178 ? 51.44800 9.08600 57.72200 1.000 108.58654 181 PHE A O 1
ATOM 1385 N N . GLN A 1 179 ? 52.06300 6.97100 57.24400 1.000 112.60692 182 GLN A N 1
ATOM 1386 C CA . GLN A 1 179 ? 52.28400 6.53500 58.60700 1.000 104.78731 182 GLN A CA 1
ATOM 1387 C C . GLN A 1 179 ? 53.77500 6.48500 58.86500 1.000 96.79969 182 GLN A C 1
ATOM 1388 O O . GLN A 1 179 ? 54.50200 5.79400 58.12800 1.000 99.24541 182 GLN A O 1
ATOM 1394 N N . PRO A 1 180 ? 54.27000 7.18800 59.88300 1.000 99.05887 183 PRO A N 1
ATOM 1395 C CA . PRO A 1 180 ? 55.73100 7.21400 60.11400 1.000 98.99491 183 PRO A CA 1
ATOM 1396 C C . PRO A 1 180 ? 56.34100 5.82700 60.35900 1.000 97.29002 183 PRO A C 1
ATOM 1397 O O . PRO A 1 180 ? 57.50300 5.58400 59.96600 1.000 94.23197 183 PRO A O 1
ATOM 1401 N N . ALA A 1 181 ? 55.59500 4.90500 60.98900 1.000 101.38083 184 ALA A N 1
ATOM 1402 C CA . ALA A 1 181 ? 56.10400 3.54400 61.12000 1.000 98.87926 184 ALA A CA 1
ATOM 1403 C C . ALA A 1 181 ? 56.52200 2.98900 59.76000 1.000 99.85606 184 ALA A C 1
ATOM 1404 O O . ALA A 1 181 ? 57.57800 2.35000 59.65000 1.000 96.85225 184 ALA A O 1
ATOM 1406 N N . THR A 1 182 ? 55.74600 3.28300 58.70700 1.000 97.03038 185 THR A N 1
ATOM 1407 C CA . THR A 1 182 ? 56.13800 2.84100 57.38200 1.000 97.41605 185 THR A CA 1
ATOM 1408 C C . THR A 1 182 ? 57.31600 3.65100 56.83500 1.000 96.28206 185 THR A C 1
ATOM 1409 O O . THR A 1 182 ? 58.34800 3.06500 56.49300 1.000 96.32763 185 THR A O 1
ATOM 1413 N N . ILE A 1 183 ? 57.22400 4.98400 56.77200 1.000 95.42564 186 ILE A N 1
ATOM 1414 C CA . ILE A 1 183 ? 58.33500 5.77600 56.23400 1.000 94.63771 186 ILE A CA 1
ATOM 1415 C C . ILE A 1 183 ? 59.67900 5.35500 56.84200 1.000 94.28070 186 ILE A C 1
ATOM 1416 O O . ILE A 1 183 ? 60.75000 5.60700 56.28100 1.000 94.01768 186 ILE A O 1
ATOM 1421 N N . ALA A 1 184 ? 59.63400 4.67000 57.98400 1.000 97.78645 187 ALA A N 1
ATOM 1422 C CA . ALA A 1 184 ? 60.83500 4.33000 58.74500 1.000 94.37808 187 ALA A CA 1
ATOM 1423 C C . ALA A 1 184 ? 61.63000 3.21700 58.08800 1.000 95.11638 187 ALA A C 1
ATOM 1424 O O . ALA A 1 184 ? 62.83100 3.07000 58.35900 1.000 95.11001 187 ALA A O 1
ATOM 1426 N N . LYS A 1 185 ? 60.97500 2.42700 57.24000 1.000 95.89557 188 LYS A N 1
ATOM 1427 C CA . LYS A 1 185 ? 61.68800 1.45800 56.42100 1.000 96.58916 188 LYS A CA 1
ATOM 1428 C C . LYS A 1 185 ? 62.52300 2.11800 55.33700 1.000 96.04740 188 LYS A C 1
ATOM 1429 O O . LYS A 1 185 ? 63.54800 1.55800 54.94800 1.000 96.38207 188 LYS A O 1
ATOM 1435 N N . VAL A 1 186 ? 62.15600 3.30000 54.86400 1.000 95.37988 189 VAL A N 1
ATOM 1436 C CA . VAL A 1 186 ? 62.87700 3.90800 53.75100 1.000 95.15740 189 VAL A CA 1
ATOM 1437 C C . VAL A 1 186 ? 63.83800 5.00500 54.20300 1.000 94.45216 189 VAL A C 1
ATOM 1438 O O . VAL A 1 186 ? 65.00700 5.00200 53.81200 1.000 94.56535 189 VAL A O 1
ATOM 1442 N N . SER A 1 187 ? 63.39500 5.93900 55.04600 1.000 93.85909 190 SER A N 1
ATOM 1443 C CA . SER A 1 187 ? 64.27900 7.03200 55.43500 1.000 94.02108 190 SER A CA 1
ATOM 1444 C C . SER A 1 187 ? 63.96200 7.45500 56.86500 1.000 94.07544 190 SER A C 1
ATOM 1445 O O . SER A 1 187 ? 62.83300 7.28600 57.33700 1.000 93.10610 190 SER A O 1
ATOM 1448 N N . LYS A 1 188 ? 64.97300 7.95500 57.57700 1.000 92.69826 191 LYS A N 1
ATOM 1449 C CA . LYS A 1 188 ? 64.69800 8.40700 58.93800 1.000 98.12183 191 LYS A CA 1
ATOM 1450 C C . LYS A 1 188 ? 64.16200 9.83000 58.93300 1.000 94.42206 191 LYS A C 1
ATOM 1451 O O . LYS A 1 188 ? 63.06800 10.09100 59.44900 1.000 100.15806 191 LYS A O 1
ATOM 1457 N N . ALA A 1 189 ? 64.89700 10.75600 58.31300 1.000 91.83207 192 ALA A N 1
ATOM 1458 C CA . ALA A 1 189 ? 64.48800 12.15500 58.35900 1.000 91.56863 192 ALA A CA 1
ATOM 1459 C C . ALA A 1 189 ? 63.00900 12.34000 57.99100 1.000 91.43574 192 ALA A C 1
ATOM 1460 O O . ALA A 1 189 ? 62.29600 13.10900 58.65300 1.000 91.09440 192 ALA A O 1
ATOM 1462 N N . CYS A 1 190 ? 62.50100 11.58600 57.01000 1.000 91.81242 193 CYS A N 1
ATOM 1463 C CA . CYS A 1 190 ? 61.08900 11.69100 56.65600 1.000 91.97044 193 CYS A CA 1
ATOM 1464 C C . CYS A 1 190 ? 60.16100 11.10100 57.71100 1.000 91.73165 193 CYS A C 1
ATOM 1465 O O . CYS A 1 190 ? 58.98400 11.47200 57.75700 1.000 91.85073 193 CYS A O 1
ATOM 1468 N N . THR A 1 191 ? 60.62800 10.18900 58.55900 1.000 91.59915 194 THR A N 1
ATOM 1469 C CA . THR A 1 191 ? 59.73500 9.74900 59.62900 1.000 91.53856 194 THR A CA 1
ATOM 1470 C C . THR A 1 191 ? 59.46700 10.87900 60.62000 1.000 90.93227 194 THR A C 1
ATOM 1471 O O . THR A 1 191 ? 58.32100 11.09700 61.04600 1.000 90.93414 194 THR A O 1
ATOM 1475 N N . SER A 1 192 ? 60.51400 11.62400 60.98100 1.000 90.54053 195 SER A N 1
ATOM 1476 C CA . SER A 1 192 ? 60.32900 12.78900 61.84200 1.000 90.98474 195 SER A CA 1
ATOM 1477 C C . SER A 1 192 ? 59.36700 13.77700 61.19500 1.000 91.28972 195 SER A C 1
ATOM 1478 O O . SER A 1 192 ? 58.39600 14.22600 61.83000 1.000 89.96002 195 SER A O 1
ATOM 1481 N N . ILE A 1 193 ? 59.59600 14.08100 59.90600 1.000 90.57956 196 ILE A N 1
ATOM 1482 C CA . ILE A 1 193 ? 58.72800 15.02700 59.21300 1.000 90.97696 196 ILE A CA 1
ATOM 1483 C C . ILE A 1 193 ? 57.31400 14.47400 59.10800 1.000 91.32687 196 ILE A C 1
ATOM 1484 O O . ILE A 1 193 ? 56.33800 15.23000 59.20200 1.000 91.55882 196 ILE A O 1
ATOM 1489 N N . CYS A 1 194 ? 57.17200 13.15200 58.95700 1.000 91.54281 197 CYS A N 1
ATOM 1490 C CA . CYS A 1 194 ? 55.84000 12.56500 58.82400 1.000 92.17014 197 CYS A CA 1
ATOM 1491 C C . CYS A 1 194 ? 55.02200 12.71800 60.11100 1.000 94.98897 197 CYS A C 1
ATOM 1492 O O . CYS A 1 194 ? 53.84700 13.10600 60.06500 1.000 94.70311 197 CYS A O 1
ATOM 1495 N N . GLN A 1 195 ? 55.60500 12.42300 61.27600 1.000 91.25369 198 GLN A N 1
ATOM 1496 C CA . GLN A 1 195 ? 54.79200 12.62200 62.47700 1.000 100.81660 198 GLN A CA 1
ATOM 1497 C C . GLN A 1 195 ? 54.60000 14.10000 62.79700 1.000 96.40991 198 GLN A C 1
ATOM 1498 O O . GLN A 1 195 ? 53.51900 14.49100 63.24200 1.000 95.94759 198 GLN A O 1
ATOM 1504 N N . TRP A 1 196 ? 55.57100 14.94500 62.49200 1.000 91.54291 199 TRP A N 1
ATOM 1505 C CA . TRP A 1 196 ? 55.35500 16.38900 62.73800 1.000 96.18200 199 TRP A CA 1
ATOM 1506 C C . TRP A 1 196 ? 54.08700 16.84500 62.04900 1.000 98.45588 199 TRP A C 1
ATOM 1507 O O . TRP A 1 196 ? 53.24500 17.45200 62.69600 1.000 107.18971 199 TRP A O 1
ATOM 1518 N N . VAL A 1 197 ? 53.99300 16.57700 60.76400 1.000 105.25614 200 VAL A N 1
ATOM 1519 C CA . VAL A 1 197 ? 52.82700 17.06400 59.99100 1.000 106.81870 200 VAL A CA 1
ATOM 1520 C C . VAL A 1 197 ? 51.58900 16.44500 60.60300 1.000 108.14216 200 VAL A C 1
ATOM 1521 O O . VAL A 1 197 ? 50.65900 17.18500 60.93000 1.000 111.78513 200 VAL A O 1
ATOM 1525 N N . ARG A 1 198 ? 51.60200 15.13500 60.77600 1.000 106.60598 201 ARG A N 1
ATOM 1526 C CA . ARG A 1 198 ? 50.37800 14.46600 61.25700 1.000 107.47341 201 ARG A CA 1
ATOM 1527 C C . ARG A 1 198 ? 49.94200 15.13500 62.55400 1.000 110.13198 201 ARG A C 1
ATOM 1528 O O . ARG A 1 198 ? 48.72800 15.25600 62.78500 1.000 112.17614 201 ARG A O 1
ATOM 1536 N N . ALA A 1 199 ? 50.90300 15.60500 63.33300 1.000 112.11912 202 ALA A N 1
ATOM 1537 C CA . ALA A 1 199 ? 50.58400 16.16900 64.65600 1.000 110.85622 202 ALA A CA 1
ATOM 1538 C C . ALA A 1 199 ? 50.01400 17.57200 64.52800 1.000 113.24861 202 ALA A C 1
ATOM 1539 O O . ALA A 1 199 ? 48.90200 17.78100 65.02100 1.000 120.49718 202 ALA A O 1
ATOM 1549 N N . HIS A 1 201 ? 48.44100 18.80700 62.59500 1.000 108.66756 204 HIS A N 1
ATOM 1550 C CA . HIS A 1 201 ? 47.10600 18.71800 61.97200 1.000 116.09419 204 HIS A CA 1
ATOM 1551 C C . HIS A 1 201 ? 46.06700 18.50500 63.05700 1.000 117.83002 204 HIS A C 1
ATOM 1552 O O . HIS A 1 201 ? 45.09400 19.25700 63.08300 1.000 122.78127 204 HIS A O 1
ATOM 1559 N N . LYS A 1 202 ? 46.26700 17.52100 63.92200 1.000 117.37793 205 LYS A N 1
ATOM 1560 C CA . LYS A 1 202 ? 45.29500 17.37000 65.03200 1.000 125.94023 205 LYS A CA 1
ATOM 1561 C C . LYS A 1 202 ? 45.41200 18.57600 65.97100 1.000 119.54585 205 LYS A C 1
ATOM 1562 O O . LYS A 1 202 ? 44.37700 19.05700 66.42300 1.000 115.21207 205 LYS A O 1
ATOM 1568 N N . TYR A 1 203 ? 46.62000 19.06200 66.22500 1.000 113.13006 206 TYR A N 1
ATOM 1569 C CA . TYR A 1 203 ? 46.76300 20.24700 67.06600 1.000 117.87279 206 TYR A CA 1
ATOM 1570 C C . TYR A 1 203 ? 45.99400 21.43400 66.49800 1.000 121.13669 206 TYR A C 1
ATOM 1571 O O . TYR A 1 203 ? 45.33400 22.16000 67.24700 1.000 130.21433 206 TYR A O 1
ATOM 1580 N N . HIS A 1 204 ? 46.03800 21.63000 65.18200 1.000 111.34573 207 HIS A N 1
ATOM 1581 C CA . HIS A 1 204 ? 45.16600 22.62100 64.56600 1.000 114.89801 207 HIS A CA 1
ATOM 1582 C C . HIS A 1 204 ? 43.69000 22.31400 64.81700 1.000 114.58513 207 HIS A C 1
ATOM 1583 O O . HIS A 1 204 ? 42.86600 23.23700 64.87000 1.000 114.44308 207 HIS A O 1
ATOM 1590 N N . PHE A 1 205 ? 43.33300 21.03200 64.95800 1.000 111.84415 208 PHE A N 1
ATOM 1591 C CA . PHE A 1 205 ? 41.92000 20.66400 65.04700 1.000 118.25702 208 PHE A CA 1
ATOM 1592 C C . PHE A 1 205 ? 41.39500 20.73800 66.48200 1.000 120.28814 208 PHE A C 1
ATOM 1593 O O . PHE A 1 205 ? 40.24400 21.13800 66.69200 1.000 116.99537 208 PHE A O 1
ATOM 1601 N N . VAL A 1 206 ? 42.19900 20.34400 67.48200 1.000 119.27143 209 VAL A N 1
ATOM 1602 C CA . VAL A 1 206 ? 41.77600 20.55300 68.86900 1.000 121.56490 209 VAL A CA 1
ATOM 1603 C C . VAL A 1 206 ? 41.86600 22.02800 69.23500 1.000 120.85971 209 VAL A C 1
ATOM 1604 O O . VAL A 1 206 ? 40.96600 22.56100 69.89200 1.000 118.70811 209 VAL A O 1
ATOM 1608 N N . ALA A 1 207 ? 42.93700 22.71600 68.80200 1.000 118.96721 210 ALA A N 1
ATOM 1609 C CA . ALA A 1 207 ? 43.11400 24.12200 69.16600 1.000 116.33668 210 ALA A CA 1
ATOM 1610 C C . ALA A 1 207 ? 41.96200 24.98400 68.67800 1.000 118.45734 210 ALA A C 1
ATOM 1611 O O . ALA A 1 207 ? 41.74900 26.07800 69.21600 1.000 122.61548 210 ALA A O 1
ATOM 1613 N N . LYS A 1 208 ? 41.21300 24.51100 67.68300 1.000 118.00090 211 LYS A N 1
ATOM 1614 C CA . LYS A 1 208 ? 40.01300 25.20600 67.24400 1.000 122.80708 211 LYS A CA 1
ATOM 1615 C C . LYS A 1 208 ? 38.79700 24.82300 68.08000 1.000 114.92766 211 LYS A C 1
ATOM 1616 O O . LYS A 1 208 ? 37.82100 25.58300 68.12100 1.000 112.49151 211 LYS A O 1
ATOM 1622 N N . ALA A 1 209 ? 38.83600 23.67500 68.75100 1.000 106.24798 212 ALA A N 1
ATOM 1623 C CA . ALA A 1 209 ? 37.76600 23.28200 69.64900 1.000 110.51385 212 ALA A CA 1
ATOM 1624 C C . ALA A 1 209 ? 38.01600 23.73100 71.09100 1.000 114.76468 212 ALA A C 1
ATOM 1625 O O . ALA A 1 209 ? 37.20300 23.41900 71.97100 1.000 105.87675 212 ALA A O 1
ATOM 1627 N N . VAL A 1 210 ? 39.13400 24.43400 71.34500 1.000 112.21302 213 VAL A N 1
ATOM 1628 C CA . VAL A 1 210 ? 39.37600 25.11100 72.61700 1.000 107.88416 213 VAL A CA 1
ATOM 1629 C C . VAL A 1 210 ? 39.24700 26.62600 72.49800 1.000 114.39577 213 VAL A C 1
ATOM 1630 O O . VAL A 1 210 ? 39.39400 27.33200 73.51700 1.000 123.73309 213 VAL A O 1
ATOM 1634 N N . GLU A 1 211 ? 38.97200 27.15800 71.30300 1.000 105.20788 214 GLU A N 1
ATOM 1635 C CA . GLU A 1 211 ? 38.51100 28.54200 71.22600 1.000 111.51100 214 GLU A CA 1
ATOM 1636 C C . GLU A 1 211 ? 37.25000 28.80500 72.04200 1.000 111.86548 214 GLU A C 1
ATOM 1637 O O . GLU A 1 211 ? 37.21600 29.83900 72.73900 1.000 117.40826 214 GLU A O 1
ATOM 1643 N N . PRO A 1 212 ? 36.19700 27.96200 72.01100 1.000 108.52557 215 PRO A N 1
ATOM 164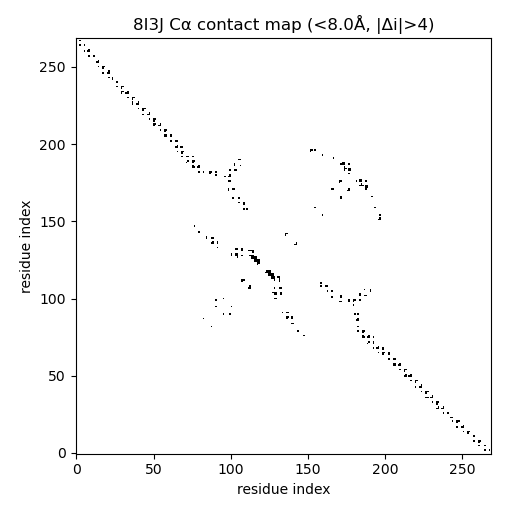4 C CA . PRO A 1 212 ? 35.03600 28.22800 72.88200 1.000 114.51642 215 PRO A CA 1
ATOM 1645 C C . PRO A 1 212 ? 35.38400 28.12600 74.36200 1.000 115.45050 215 PRO A C 1
ATOM 1646 O O . PRO A 1 212 ? 34.96200 28.96200 75.18200 1.000 113.19941 215 PRO A O 1
ATOM 1650 N N . LYS A 1 213 ? 36.13600 27.08700 74.71700 1.000 113.39651 216 LYS A N 1
ATOM 1651 C CA . LYS A 1 213 ? 36.49100 26.85300 76.10400 1.000 104.69812 216 LYS A CA 1
ATOM 1652 C C . LYS A 1 213 ? 37.31900 28.01000 76.63400 1.000 103.05037 216 LYS A C 1
ATOM 1653 O O . LYS A 1 213 ? 36.93600 28.66400 77.60600 1.000 103.76009 216 LYS A O 1
ATOM 1659 N N . ARG A 1 214 ? 38.43600 28.31700 75.96000 1.000 110.13678 217 ARG A N 1
ATOM 1660 C CA . ARG A 1 214 ? 39.31000 29.41700 76.37400 1.000 108.26457 217 ARG A CA 1
ATOM 1661 C C . ARG A 1 214 ? 38.56700 30.73700 76.48800 1.000 102.66045 217 ARG A C 1
ATOM 1662 O O . ARG A 1 214 ? 39.06100 31.66500 77.13400 1.000 100.50707 217 ARG A O 1
ATOM 1670 N N . GLN A 1 215 ? 37.42100 30.86600 75.80600 1.000 109.99056 218 GLN A N 1
ATOM 1671 C CA . GLN A 1 215 ? 36.63700 32.09200 75.89200 1.000 111.24067 218 GLN A CA 1
ATOM 1672 C C . GLN A 1 215 ? 35.68400 32.05900 77.07100 1.000 104.74667 218 GLN A C 1
ATOM 1673 O O . GLN A 1 215 ? 35.44900 33.09300 77.70900 1.000 98.30283 218 GLN A O 1
ATOM 1679 N N . ALA A 1 216 ? 35.10700 30.88700 77.34200 1.000 105.09812 219 ALA A N 1
ATOM 1680 C CA . ALA A 1 216 ? 34.40200 30.68100 78.59600 1.000 104.35228 219 ALA A CA 1
ATOM 1681 C C . ALA A 1 216 ? 35.35500 30.80900 79.78800 1.000 99.45313 219 ALA A C 1
ATOM 1682 O O . ALA A 1 216 ? 34.97900 31.34300 80.84000 1.000 96.01595 219 ALA A O 1
ATOM 1684 N N . LEU A 1 217 ? 36.59700 30.33800 79.65300 1.000 94.76238 220 LEU A N 1
ATOM 1685 C CA . LEU A 1 217 ? 37.53400 30.55400 80.74200 1.000 93.01915 220 LEU A CA 1
ATOM 1686 C C . LEU A 1 217 ? 37.82500 32.04100 80.88500 1.000 93.33554 220 LEU A C 1
ATOM 1687 O O . LEU A 1 217 ? 37.99300 32.54400 82.00400 1.000 102.55361 220 LEU A O 1
ATOM 1692 N N . LEU A 1 218 ? 37.82600 32.77200 79.77200 1.000 94.61005 221 LEU A N 1
ATOM 1693 C CA . LEU A 1 218 ? 38.05700 34.21500 79.83300 1.000 101.44641 221 LEU A CA 1
ATOM 1694 C C . LEU A 1 218 ? 36.90700 34.92600 80.53900 1.000 101.73648 221 LEU A C 1
ATOM 1695 O O . LEU A 1 218 ? 37.12400 35.85700 81.32700 1.000 100.72003 221 LEU A O 1
ATOM 1700 N N . GLU A 1 219 ? 35.67000 34.51100 80.24000 1.000 100.52162 222 GLU A N 1
ATOM 1701 C CA . GLU A 1 219 ? 34.48700 35.12300 80.82600 1.000 103.21652 222 GLU A CA 1
ATOM 1702 C C . GLU A 1 219 ? 34.26400 34.68500 82.27800 1.000 103.74001 222 GLU A C 1
ATOM 1703 O O . GLU A 1 219 ? 33.64300 35.42100 83.05000 1.000 96.92676 222 GLU A O 1
ATOM 1709 N N . ALA A 1 220 ? 34.76200 33.50900 82.66100 1.000 101.44233 223 ALA A N 1
ATOM 1710 C CA . ALA A 1 220 ? 34.65000 33.07700 84.04300 1.000 94.46543 223 ALA A CA 1
ATOM 1711 C C . ALA A 1 220 ? 35.61500 33.8440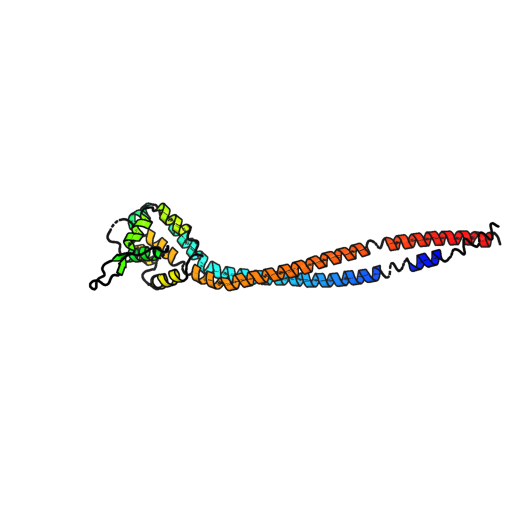0 84.93900 1.000 100.81550 223 ALA A C 1
ATOM 1712 O O . ALA A 1 220 ? 3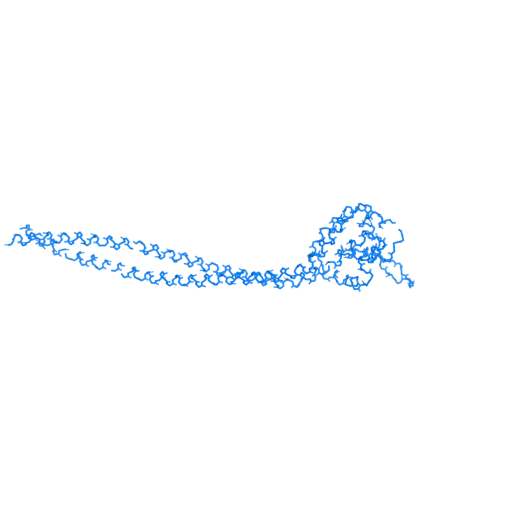5.31400 34.07600 86.12100 1.000 101.26210 223 ALA A O 1
ATOM 1714 N N . GLN A 1 221 ? 36.78600 34.24400 84.40100 1.000 93.23807 224 GLN A N 1
ATOM 1715 C CA . GLN A 1 221 ? 37.67800 35.07700 85.20700 1.000 94.13045 224 GLN A CA 1
ATOM 1716 C C . GLN A 1 221 ? 37.15400 36.49500 85.30400 1.000 93.61900 224 GLN A C 1
ATOM 1717 O O . GLN A 1 221 ? 37.36700 37.16800 86.32000 1.000 106.56941 224 GLN A O 1
ATOM 1723 N N . ASP A 1 222 ? 36.48600 36.97000 84.25500 1.000 94.79659 225 ASP A N 1
ATOM 1724 C CA . ASP A 1 222 ? 35.89800 38.30100 84.30700 1.000 104.11004 225 ASP A CA 1
ATOM 1725 C C . ASP A 1 222 ? 34.85500 38.39500 85.42000 1.000 104.04132 225 ASP A C 1
ATOM 1726 O O . ASP A 1 222 ? 34.77200 39.41200 86.12000 1.000 94.89016 225 ASP A O 1
ATOM 1731 N N . ASP A 1 223 ? 34.07900 37.32700 85.61700 1.000 101.66959 226 ASP A N 1
ATOM 1732 C CA . ASP A 1 223 ? 33.05800 37.32900 86.65200 1.000 98.41890 226 ASP A CA 1
ATOM 1733 C C . ASP A 1 223 ? 33.69500 37.39400 88.03500 1.000 102.63086 226 ASP A C 1
ATOM 1734 O O . ASP A 1 223 ? 33.27600 38.18200 88.89300 1.000 102.22300 226 ASP A O 1
ATOM 1739 N N . LEU A 1 224 ? 34.74300 36.59400 88.24900 1.000 100.78339 227 LEU A N 1
ATOM 1740 C CA . LEU A 1 224 ? 35.41000 36.57000 89.54200 1.000 102.42687 227 LEU A CA 1
ATOM 1741 C C . LEU A 1 224 ? 36.02100 37.91900 89.87700 1.000 100.12260 227 LEU A C 1
ATOM 1742 O O . LEU A 1 224 ? 36.02700 38.33000 91.03900 1.000 105.75181 227 LEU A O 1
ATOM 1747 N N . GLY A 1 225 ? 36.56400 38.60900 88.88300 1.000 96.21596 228 GLY A N 1
ATOM 1748 C CA . GLY A 1 225 ? 37.16200 39.90500 89.14900 1.000 93.35345 228 GLY A CA 1
ATOM 1749 C C . GLY A 1 225 ? 36.13400 40.96000 89.51700 1.000 93.77371 228 GLY A C 1
ATOM 1750 O O . GLY A 1 225 ? 36.43000 41.87500 90.29000 1.000 99.86300 228 GLY A O 1
ATOM 1751 N N . VAL A 1 226 ? 34.91500 40.86800 88.95100 1.000 93.37741 229 VAL A N 1
ATOM 1752 C CA . VAL A 1 226 ? 33.88300 41.83300 89.34200 1.000 98.99299 229 VAL A CA 1
ATOM 1753 C C . VAL A 1 226 ? 33.37700 41.51100 90.73700 1.000 102.14155 229 VAL A C 1
ATOM 1754 O O . VAL A 1 226 ? 33.34300 42.39200 91.60500 1.000 106.37252 229 VAL A O 1
ATOM 1758 N N . THR A 1 227 ? 33.05400 40.23500 91.00400 1.000 103.15714 230 THR A N 1
ATOM 1759 C CA . THR A 1 227 ? 32.80000 39.82300 92.38700 1.000 102.17021 230 THR A CA 1
ATOM 1760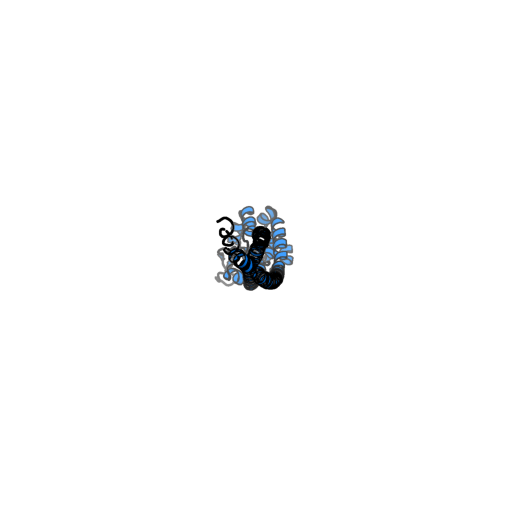 C C . THR A 1 227 ? 33.97600 40.16900 93.28500 1.000 99.13663 230 THR A C 1
ATOM 1761 O O . THR A 1 227 ? 33.78400 40.49600 94.46100 1.000 109.10398 230 THR A O 1
ATOM 1765 N N . GLN A 1 228 ? 35.19400 40.13300 92.75100 1.000 94.32305 231 GLN A N 1
ATOM 1766 C CA . GLN A 1 228 ? 36.32900 40.51600 93.57400 1.000 102.30853 231 GLN A CA 1
ATOM 1767 C C . GLN A 1 228 ? 36.29000 42.00200 93.89800 1.000 100.52251 231 GLN A C 1
ATOM 1768 O O . GLN A 1 228 ? 36.51500 42.38400 95.05100 1.000 101.40522 231 GLN A O 1
ATOM 1774 N N . ARG A 1 229 ? 35.96100 42.86000 92.91700 1.000 90.89107 232 ARG A N 1
ATOM 1775 C CA . ARG A 1 229 ? 35.95200 44.29300 93.21500 1.000 94.35534 232 ARG A CA 1
ATOM 1776 C C . ARG A 1 229 ? 34.76800 44.66500 94.11500 1.000 104.57664 232 ARG A C 1
ATOM 1777 O O . ARG A 1 229 ? 34.89200 45.54600 94.97500 1.000 97.68753 232 ARG A O 1
ATOM 1785 N N . ILE A 1 230 ? 33.61700 44.00600 93.92600 1.000 98.06424 233 ILE A N 1
ATOM 1786 C CA . ILE A 1 230 ? 32.44400 44.23100 94.77700 1.000 97.58674 233 ILE A CA 1
ATOM 1787 C C . ILE A 1 230 ? 32.76800 43.86600 96.22700 1.000 104.49530 233 ILE A C 1
ATOM 1788 O O . ILE A 1 230 ? 32.45200 44.60000 97.17700 1.000 100.18000 233 ILE A O 1
ATOM 1793 N N . LEU A 1 231 ? 33.39000 42.70600 96.40700 1.000 98.34252 234 LEU A N 1
ATOM 1794 C CA . LEU A 1 231 ? 33.85900 42.26600 97.70700 1.000 93.38163 234 LEU A CA 1
ATOM 1795 C C . LEU A 1 231 ? 34.78900 43.29100 98.34600 1.000 99.09176 234 LEU A C 1
ATOM 1796 O O . LEU A 1 231 ? 34.60300 43.68900 99.50200 1.000 107.18818 234 LEU A O 1
ATOM 1801 N N . ASP A 1 232 ? 35.84000 43.69100 97.63100 1.000 104.14857 235 ASP A N 1
ATOM 1802 C CA . ASP A 1 232 ? 36.84000 44.55300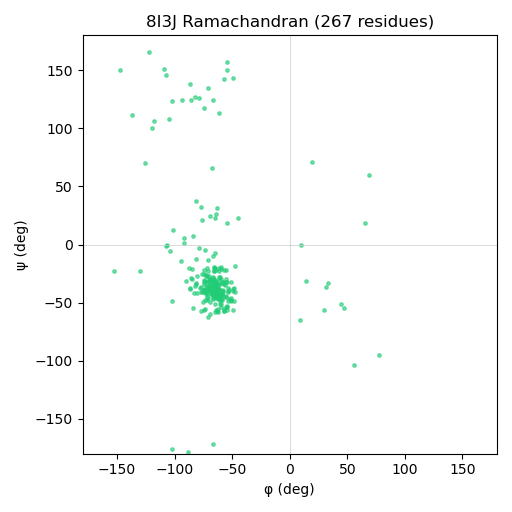 98.26000 1.000 102.14277 235 ASP A CA 1
ATOM 1803 C C . ASP A 1 232 ? 36.28200 45.93500 98.56200 1.000 92.74600 235 ASP A C 1
ATOM 1804 O O . ASP A 1 232 ? 36.71300 46.58100 99.52000 1.000 99.40588 235 ASP A O 1
ATOM 1809 N N . GLU A 1 233 ? 35.33300 46.40800 97.75700 1.000 101.28405 236 GLU A N 1
ATOM 1810 C CA . GLU A 1 233 ? 34.66700 47.66100 98.07800 1.000 103.13062 236 GLU A CA 1
ATOM 1811 C C . GLU A 1 233 ? 33.83700 47.52400 99.34200 1.000 104.32464 236 GLU A C 1
ATOM 1812 O O . GLU A 1 233 ? 33.63900 48.51000 100.05600 1.000 99.86260 236 GLU A O 1
ATOM 1818 N N . ALA A 1 234 ? 33.35200 46.31100 99.62900 1.000 104.79847 237 ALA A N 1
ATOM 1819 C CA . ALA A 1 234 ? 32.60000 46.06200 100.85100 1.000 100.22174 237 ALA A CA 1
ATOM 1820 C C . ALA A 1 234 ? 33.52200 45.99400 102.06700 1.000 97.53324 237 ALA A C 1
ATOM 1821 O O . ALA A 1 234 ? 33.26500 46.65400 103.07800 1.000 102.20652 237 ALA A O 1
ATOM 1823 N N . LYS A 1 235 ? 34.60600 45.21800 101.99800 1.000 89.30014 238 LYS A N 1
ATOM 1824 C CA . LYS A 1 235 ? 35.54500 45.20600 103.11800 1.000 92.69538 238 LYS A CA 1
ATOM 1825 C C . LYS A 1 235 ? 36.09300 46.59400 103.42100 1.000 100.65492 238 LYS A C 1
ATOM 1826 O O . LYS A 1 235 ? 36.38600 46.91400 104.58000 1.000 106.57779 238 LYS A O 1
ATOM 1832 N N . GLN A 1 236 ? 36.24400 47.43600 102.40200 1.000 94.25575 239 GLN A N 1
ATOM 1833 C CA . GLN A 1 236 ? 36.62900 48.81700 102.66900 1.000 103.35804 239 GLN A CA 1
ATOM 1834 C C . GLN A 1 236 ? 35.59200 49.49700 103.56000 1.000 107.63210 239 GLN A C 1
ATOM 1835 O O . GLN A 1 236 ? 35.93200 50.06400 104.60400 1.000 116.59343 239 GLN A O 1
ATOM 1841 N N . ARG A 1 237 ? 34.31000 49.42000 103.18300 1.000 102.51596 240 ARG A N 1
ATOM 1842 C CA . ARG A 1 237 ? 33.25900 50.01400 104.01000 1.000 102.08302 240 ARG A CA 1
ATOM 1843 C C . ARG A 1 237 ? 33.23700 49.38200 105.41900 1.000 105.89064 240 ARG A C 1
ATOM 1844 O O . ARG A 1 237 ? 33.39300 50.08700 106.42400 1.000 102.17510 240 ARG A O 1
ATOM 1852 N N . LEU A 1 238 ? 33.15500 48.04600 105.51300 1.000 102.32147 241 LEU A N 1
ATOM 1853 C CA . LEU A 1 238 ? 33.16000 47.41100 106.82800 1.000 93.07759 241 LEU A CA 1
ATOM 1854 C C . LEU A 1 238 ? 34.30100 47.95200 107.66900 1.000 98.48373 241 LEU A C 1
ATOM 1855 O O . LEU A 1 238 ? 34.13300 48.23300 108.86100 1.000 106.04963 241 LEU A O 1
ATOM 1860 N N . ARG A 1 239 ? 35.46800 48.15400 107.05400 1.000 100.88988 242 ARG A N 1
ATOM 1861 C CA . ARG A 1 239 ? 36.55400 48.77600 107.80500 1.000 100.57690 242 ARG A CA 1
ATOM 1862 C C . ARG A 1 239 ? 36.19300 50.20800 108.18300 1.000 96.21754 242 ARG A C 1
ATOM 1863 O O . ARG A 1 239 ? 36.40000 50.62700 109.32000 1.000 103.76818 242 ARG A O 1
ATOM 1871 N N . GLU A 1 240 ? 35.60400 50.96300 107.25400 1.000 96.79968 243 GLU A N 1
ATOM 1872 C CA . GLU A 1 240 ? 35.38300 52.38300 107.52800 1.000 105.30110 243 GLU A CA 1
ATOM 1873 C C . GLU A 1 240 ? 34.32400 52.57900 108.62600 1.000 101.27700 243 GLU A C 1
ATOM 1874 O O . GLU A 1 240 ? 34.48400 53.43900 109.51000 1.000 95.18463 243 GLU A O 1
ATOM 1880 N N . VAL A 1 241 ? 33.26700 51.75800 108.62700 1.000 96.57022 244 VAL A N 1
ATOM 1881 C CA . VAL A 1 241 ? 32.25000 51.91000 109.66500 1.000 100.56515 244 VAL A CA 1
ATOM 1882 C C . VAL A 1 241 ? 32.82400 51.56200 111.03400 1.000 97.98522 244 VAL A C 1
ATOM 1883 O O . VAL A 1 241 ? 32.54400 52.24700 112.02700 1.000 89.41047 244 VAL A O 1
ATOM 1887 N N . GLU A 1 242 ? 33.65200 50.51600 111.09000 1.000 96.50645 245 GLU A N 1
ATOM 1888 C CA . GLU A 1 242 ? 34.28500 50.07400 112.32500 1.000 89.36809 245 GLU A CA 1
ATOM 1889 C C . GLU A 1 242 ? 35.16300 51.16900 112.92400 1.000 92.52438 245 GLU A C 1
ATOM 1890 O O . GLU A 1 242 ? 35.14500 51.39800 114.14300 1.000 100.88011 245 GLU A O 1
ATOM 1896 N N . ASP A 1 243 ? 35.96500 51.84400 112.09000 1.000 92.28090 246 ASP A N 1
ATOM 1897 C CA . ASP A 1 243 ? 36.70000 53.00800 112.59600 1.000 92.95747 246 ASP A CA 1
ATOM 1898 C C . ASP A 1 243 ? 35.76600 54.14900 112.99300 1.000 92.33480 246 ASP A C 1
ATOM 1899 O O . ASP A 1 243 ? 36.10900 54.94600 113.87600 1.000 89.45262 246 ASP A O 1
ATOM 1904 N N . GLY A 1 244 ? 34.61700 54.28600 112.32200 1.000 98.49874 247 GLY A N 1
ATOM 1905 C CA . GLY A 1 244 ? 33.65500 55.28700 112.75000 1.000 91.97025 247 GLY A CA 1
ATOM 1906 C C . GLY A 1 244 ? 33.11300 54.96600 114.12400 1.000 90.25950 247 GLY A C 1
ATOM 1907 O O . GLY A 1 244 ? 32.97500 55.84900 114.97300 1.000 97.27071 247 GLY A O 1
ATOM 1908 N N . ILE A 1 245 ? 32.83300 53.69000 114.36600 1.000 89.43756 248 ILE A N 1
ATOM 1909 C CA . ILE A 1 245 ? 32.41900 53.23900 115.68500 1.000 89.07985 248 ILE A CA 1
ATOM 1910 C C . ILE A 1 245 ? 33.50300 53.53600 116.72100 1.000 88.73741 248 ILE A C 1
ATOM 1911 O O . ILE A 1 245 ? 33.22700 54.02900 117.81900 1.000 93.25605 248 ILE A O 1
ATOM 1916 N N . ALA A 1 246 ? 34.75000 53.21300 116.39300 1.000 88.20461 249 ALA A N 1
ATOM 1917 C CA . ALA A 1 246 ? 35.85700 53.44000 117.31300 1.000 88.03436 249 ALA A CA 1
ATOM 1918 C C . ALA A 1 246 ? 35.97300 54.90900 117.69600 1.000 88.78131 249 ALA A C 1
ATOM 1919 O O . ALA A 1 246 ? 36.19800 55.24500 118.86900 1.000 106.58599 249 ALA A O 1
ATOM 1921 N N . THR A 1 247 ? 35.82500 55.79500 116.71800 1.000 89.49153 250 THR A N 1
ATOM 1922 C CA . THR A 1 247 ? 35.91600 57.23100 116.96600 1.000 90.48352 250 THR A CA 1
ATOM 1923 C C . THR A 1 247 ? 34.78000 57.70100 117.87400 1.000 94.21604 250 THR A C 1
ATOM 1924 O O . THR A 1 247 ? 34.98900 58.56600 118.73900 1.000 97.51384 250 THR A O 1
ATOM 1936 N N . GLN A 1 249 ? 33.08200 55.67500 119.99900 1.000 89.44542 252 GLN A N 1
ATOM 1937 C CA . GLN A 1 249 ? 33.28600 55.06100 121.29300 1.000 89.02105 252 GLN A CA 1
ATOM 1938 C C . GLN A 1 249 ? 34.12500 55.94400 122.18400 1.000 93.34175 252 GLN A C 1
ATOM 1939 O O . GLN A 1 249 ? 33.96300 55.93000 123.40900 1.000 89.30046 252 GLN A O 1
ATOM 1945 N N . ALA A 1 250 ? 35.06000 56.68700 121.59000 1.000 96.42479 253 ALA A N 1
ATOM 1946 C CA . ALA A 1 250 ? 35.87400 57.60000 122.38600 1.000 90.97768 253 ALA A CA 1
ATOM 1947 C C . ALA A 1 250 ? 35.20400 58.96000 122.52700 1.000 90.99174 253 ALA A C 1
ATOM 1948 O O . ALA A 1 250 ? 35.55100 59.72700 123.43800 1.000 91.49650 253 ALA A O 1
ATOM 1950 N N . LYS A 1 251 ? 34.25900 59.29000 121.63500 1.000 96.07114 254 LYS A N 1
ATOM 1951 C CA . LYS A 1 251 ? 33.42500 60.45000 121.92400 1.000 97.85383 254 LYS A CA 1
ATOM 1952 C C . LYS A 1 251 ? 32.54000 60.17200 123.13100 1.000 93.07654 254 LYS A C 1
ATOM 1953 O O . LYS A 1 251 ? 32.48300 60.99700 124.05300 1.000 92.46950 254 LYS A O 1
ATOM 1959 N N . TYR A 1 252 ? 31.89200 58.99900 123.15600 1.000 91.29601 255 TYR A N 1
ATOM 1960 C CA . TYR A 1 252 ? 31.05600 58.62100 124.28600 1.000 91.15939 255 TYR A CA 1
ATOM 1961 C C . TYR A 1 252 ? 31.81200 58.78500 125.59000 1.000 94.39866 255 TYR A C 1
ATOM 1962 O O . TYR A 1 252 ? 31.29200 59.35600 126.55000 1.000 93.24777 255 TYR A O 1
ATOM 1971 N N . ARG A 1 253 ? 33.05200 58.30400 125.63700 1.000 90.58838 256 ARG A N 1
ATOM 1972 C CA . ARG A 1 253 ? 33.82400 58.39900 126.86400 1.000 90.65680 256 ARG A CA 1
ATOM 1973 C C . ARG A 1 253 ? 34.11200 59.85300 127.24000 1.000 91.47771 256 ARG A C 1
ATOM 1974 O O . ARG A 1 253 ? 34.02100 60.23200 128.41700 1.000 99.00195 256 ARG A O 1
ATOM 1982 N N . GLU A 1 254 ? 34.45600 60.69300 126.26300 1.000 92.01559 257 GLU A N 1
ATOM 1983 C CA . GLU A 1 254 ? 34.59800 62.11200 126.59700 1.000 95.74324 257 GLU A CA 1
ATOM 1984 C C . GLU A 1 254 ? 33.25600 62.69900 127.02300 1.000 99.86990 257 GLU A C 1
ATOM 1985 O O . GLU A 1 254 ? 33.19200 63.51000 127.95800 1.000 102.00163 257 GLU A O 1
ATOM 1991 N N . CYS A 1 255 ? 32.17400 62.27300 126.37200 1.000 99.13177 258 CYS A N 1
ATOM 1992 C CA . CYS A 1 255 ? 30.84800 62.68900 126.80100 1.000 98.20433 258 CYS A CA 1
ATOM 1993 C C . CYS A 1 255 ? 30.64400 62.40100 128.28900 1.000 100.50048 258 CYS A C 1
ATOM 1994 O O . CYS A 1 255 ? 30.20200 63.27300 129.04600 1.000 96.76231 258 CYS A O 1
ATOM 1997 N N . ILE A 1 256 ? 31.00400 61.19400 128.72500 1.000 97.40882 259 ILE A N 1
ATOM 1998 C CA . ILE A 1 256 ? 30.79900 60.79100 130.10600 1.000 92.30377 259 ILE A CA 1
ATOM 1999 C C . ILE A 1 256 ? 31.65100 61.64500 131.04400 1.000 95.35319 259 ILE A C 1
ATOM 2000 O O . ILE A 1 256 ? 31.12700 62.32000 131.93500 1.000 97.52110 259 ILE A O 1
ATOM 2005 N N . THR A 1 257 ? 32.97500 61.64600 130.85200 1.000 92.74558 260 THR A N 1
ATOM 2006 C CA . THR A 1 257 ? 33.82800 62.45800 131.71500 1.000 93.41976 260 THR A CA 1
ATOM 2007 C C . THR A 1 257 ? 33.40700 63.93100 131.72300 1.000 94.35457 260 THR A C 1
ATOM 2008 O O . THR A 1 257 ? 33.57900 64.60900 132.74100 1.000 105.47379 260 THR A O 1
ATOM 2012 N N . LYS A 1 258 ? 32.81900 64.44600 130.63700 1.000 101.73423 261 LYS A N 1
ATOM 2013 C CA . LYS A 1 258 ? 32.34200 65.83400 130.67400 1.000 104.77633 261 LYS A CA 1
ATOM 2014 C C . LYS A 1 258 ? 31.12100 65.98000 131.57300 1.000 99.43794 261 LYS A C 1
ATOM 2015 O O . LYS A 1 258 ? 30.97200 66.99300 132.26700 1.000 97.60002 261 LYS A O 1
ATOM 2021 N N . LYS A 1 259 ? 30.21500 65.00300 131.53200 1.000 95.06585 262 LYS A N 1
ATOM 2022 C CA . LYS A 1 259 ? 29.07400 65.00600 132.43600 1.000 96.20542 262 LYS A CA 1
ATOM 2023 C C . LYS A 1 259 ? 29.54700 65.03600 133.89300 1.000 95.13269 262 LYS A C 1
ATOM 2024 O O . LYS A 1 259 ? 29.22800 65.97100 134.63700 1.000 95.82677 262 LYS A O 1
ATOM 2030 N N . GLU A 1 260 ? 30.38600 64.06200 134.27900 1.000 94.48292 263 GLU A N 1
ATOM 2031 C CA . GLU A 1 260 ? 30.96600 63.97400 135.62000 1.000 97.23270 263 GLU A CA 1
ATOM 2032 C C . GLU A 1 260 ? 31.56300 65.30200 136.08900 1.000 100.50183 263 GLU A C 1
ATOM 2033 O O . GLU A 1 260 ? 31.47900 65.64300 137.27300 1.000 104.88844 263 GLU A O 1
ATOM 2039 N N . GLU A 1 261 ? 32.18100 66.05500 135.18400 1.000 103.05057 264 GLU A N 1
ATOM 2040 C CA . GLU A 1 261 ? 32.77100 67.34200 135.55600 1.000 105.19976 264 GLU A CA 1
ATOM 2041 C C . GLU A 1 261 ? 31.69500 68.39800 135.81800 1.000 99.43117 264 GLU A C 1
ATOM 2042 O O . GLU A 1 261 ? 31.84800 69.24700 136.70300 1.000 107.38432 264 GLU A O 1
ATOM 2048 N N . LEU A 1 262 ? 30.61000 68.37100 135.04400 1.000 99.16125 265 LEU A N 1
ATOM 2049 C CA . LEU A 1 262 ? 29.54300 69.34400 135.21200 1.000 98.58522 265 LEU A CA 1
ATOM 2050 C C . LEU A 1 262 ? 28.70100 68.98600 136.42100 1.000 101.52986 265 LEU A C 1
ATOM 2051 O O . LEU A 1 262 ? 28.28100 69.86100 137.19100 1.000 104.71298 265 LEU A O 1
ATOM 2056 N N . GLU A 1 263 ? 28.44200 67.69000 136.58200 1.000 102.57940 266 GLU A N 1
ATOM 2057 C CA . GLU A 1 263 ? 27.86100 67.16100 137.80300 1.000 96.92113 266 GLU A CA 1
ATOM 2058 C C . GLU A 1 263 ? 28.66800 67.56700 139.02300 1.000 104.44892 266 GLU A C 1
ATOM 2059 O O . GLU A 1 263 ? 28.10900 67.96900 140.05100 1.000 111.89645 266 GLU A O 1
ATOM 2065 N N . LEU A 1 264 ? 29.98400 67.38100 138.96900 1.000 102.35300 267 LEU A N 1
ATOM 2066 C CA . LEU A 1 264 ? 30.78600 67.73400 140.12900 1.000 100.70478 267 LEU A CA 1
ATOM 2067 C C . LEU A 1 264 ? 30.68800 69.22700 140.39400 1.000 111.46517 267 LEU A C 1
ATOM 2068 O O . LEU A 1 264 ? 30.59500 69.66200 141.55800 1.000 112.21481 267 LEU A O 1
ATOM 2073 N N . LYS A 1 265 ? 30.65100 70.02400 139.31600 1.000 99.33968 268 LYS A N 1
ATOM 2074 C CA . LYS A 1 265 ? 30.49700 71.46400 139.47700 1.000 106.36856 268 LYS A CA 1
ATOM 2075 C C . LYS A 1 265 ? 29.11200 71.81200 140.02600 1.000 107.40056 268 LYS A C 1
ATOM 2076 O O . LYS A 1 265 ? 28.99100 72.68600 140.89200 1.000 107.20148 268 LYS A O 1
ATOM 2082 N N . CYS A 1 266 ? 28.06200 71.10900 139.57500 1.000 109.58489 269 CYS A N 1
ATOM 2083 C CA . CYS A 1 266 ? 26.71800 71.36300 140.09600 1.000 106.31494 269 CYS A CA 1
ATOM 2084 C C . CYS A 1 266 ? 26.61400 71.02700 141.57900 1.000 112.58699 269 CYS A C 1
ATOM 2085 O O . CYS A 1 266 ? 25.94900 71.74700 142.33200 1.000 113.79836 269 CYS A O 1
ATOM 2088 N N . GLU A 1 267 ? 27.26300 69.94400 142.01400 1.000 109.56765 270 GLU A N 1
ATOM 2089 C CA . GLU A 1 267 ? 27.23500 69.57500 143.42600 1.000 108.02555 270 GLU A CA 1
ATOM 2090 C C . GLU A 1 267 ? 27.82400 70.68300 144.29400 1.000 110.07341 270 GLU A C 1
ATOM 2091 O O . GLU A 1 267 ? 27.26100 71.03500 145.32900 1.000 108.03792 270 GLU A O 1
ATOM 2097 N N . GLN A 1 268 ? 28.94300 71.26800 143.86400 1.000 112.34145 271 GLN A N 1
ATOM 2098 C CA . GLN A 1 268 ? 29.61500 72.28900 144.66500 1.000 113.24237 271 GLN A CA 1
ATOM 2099 C C . GLN A 1 268 ? 28.75200 73.53800 144.81900 1.000 117.83975 271 GLN A C 1
ATOM 2100 O O . GLN A 1 268 ? 28.56000 74.03000 145.94300 1.000 122.83541 271 GLN A O 1
ATOM 2106 N N . CYS A 1 269 ? 28.24600 74.08600 143.69500 1.000 112.20121 272 CYS A N 1
ATOM 2107 C CA . CYS A 1 269 ? 27.40200 75.28000 143.78400 1.000 117.96487 272 CYS A CA 1
ATOM 2108 C C . CYS A 1 269 ? 26.13600 74.98000 144.56100 1.000 122.05977 272 CYS A C 1
ATOM 2109 O O . CYS A 1 269 ? 25.60100 75.84800 145.26300 1.000 123.49415 272 CYS A O 1
ATOM 2112 N N . GLU A 1 270 ? 25.64500 73.74900 144.45000 1.000 119.87339 273 GLU A N 1
ATOM 2113 C CA . GLU A 1 270 ? 24.56900 73.31700 145.32500 1.000 120.58308 273 GLU A CA 1
ATOM 2114 C C . GLU A 1 270 ? 25.00800 73.28300 146.78500 1.000 123.57123 273 GLU A C 1
ATOM 2115 O O . GLU A 1 270 ? 24.23600 73.66200 147.67200 1.000 124.34156 273 GLU A O 1
ATOM 2121 N N . GLN A 1 271 ? 26.24100 72.84100 147.05400 1.000 125.27174 274 GLN A N 1
ATOM 2122 C CA . GLN A 1 271 ? 26.63800 72.54000 148.42500 1.000 117.69270 274 GLN A CA 1
ATOM 2123 C C . GLN A 1 271 ? 26.77600 73.80300 149.24700 1.000 127.87212 274 GLN A C 1
ATOM 2124 O O . GLN A 1 271 ? 26.45300 73.81200 150.44100 1.000 138.41253 274 GLN A O 1
ATOM 2130 N N . ARG A 1 272 ? 27.25200 74.87600 148.63600 1.000 128.24646 275 ARG A N 1
ATOM 2131 C CA . ARG A 1 272 ? 27.32500 76.12700 149.35600 1.000 133.41447 275 ARG A CA 1
ATOM 2132 C C . ARG A 1 272 ? 26.06500 76.98500 149.17600 1.000 138.44267 275 ARG A C 1
ATOM 2133 O O . ARG A 1 272 ? 26.00800 78.10600 149.69600 1.000 140.39356 275 ARG A O 1
ATOM 2141 N N . LEU A 1 273 ? 25.03300 76.46100 148.50900 1.000 142.06202 276 LEU A N 1
ATOM 2142 C CA . LEU A 1 273 ? 23.69200 77.03600 148.62600 1.000 144.39459 276 LEU A CA 1
ATOM 2143 C C . LEU A 1 273 ? 23.11800 76.75600 150.00200 1.000 146.58189 276 LEU A C 1
ATOM 2144 O O . LEU A 1 273 ? 22.85500 77.68200 150.77700 1.000 147.70432 276 LEU A O 1
ATOM 2149 N N . GLY A 1 274 ? 22.93900 75.47300 150.31500 1.000 144.13166 277 GLY A N 1
ATOM 2150 C CA . GLY A 1 274 ? 22.47900 75.07800 151.62900 1.000 147.89265 277 GLY A CA 1
ATOM 2151 C C . GLY A 1 274 ? 23.47800 75.36300 152.72500 1.000 147.87322 277 GLY A C 1
ATOM 2152 O O . GLY A 1 274 ? 23.14800 75.22400 153.90900 1.000 146.61667 277 GLY A O 1
ATOM 2153 N N . ARG A 1 275 ? 24.70100 75.74000 152.36000 1.000 156.06706 278 ARG A N 1
ATOM 2154 C CA . ARG A 1 275 ? 25.61000 76.27900 153.35600 1.000 156.60247 278 ARG A CA 1
ATOM 2155 C C . ARG A 1 275 ? 25.20400 77.70000 153.73000 1.000 160.14419 278 ARG A C 1
ATOM 2156 O O . ARG A 1 275 ? 24.93300 77.99300 154.90100 1.000 163.04919 278 ARG A O 1
ATOM 2164 N N . ALA A 1 276 ? 25.11700 78.58900 152.74200 1.000 147.58885 279 ALA A N 1
ATOM 2165 C CA . ALA A 1 276 ? 24.72200 79.97300 153.00700 1.000 144.37323 279 ALA A CA 1
ATOM 2166 C C . ALA A 1 276 ? 23.17400 80.15100 153.26900 1.000 140.05818 279 ALA A C 1
ATOM 2167 O O . ALA A 1 276 ? 22.65400 81.27500 153.13500 1.000 132.08693 279 ALA A O 1
ATOM 2169 N N . GLY A 1 277 ? 22.45800 79.09300 153.64500 1.000 144.40816 280 GLY A N 1
ATOM 2170 C CA . GLY A 1 277 ? 21.08300 79.20000 154.10000 1.000 142.00778 280 GLY A CA 1
ATOM 2171 C C . GLY A 1 277 ? 20.87600 78.47600 155.42200 1.000 134.36189 280 GLY A C 1
ATOM 2172 O O . GLY A 1 277 ? 20.60100 79.09100 156.45800 1.000 139.10758 280 GLY A O 1
#

Organism: Homo sapiens (NCBI:txid9606)

Sequence (269 aa):
EDVAKQEDLESHPLLEEAAKDTLTEQIKVDTAIAEETRNSVQTEEIKANEKAKKAQAIADDAQKDLDEALPALDAALASLRNLNKNDVTEVRAQRPPPGVKLVIEAVCIKGIKPKKVPGEKPGTKVDDYWEPGKGLLQDPGHFLESLFKFDKDNIGDVVIKAIQPYIDNEEFQPATIAKVSKACTSICQWVRAHKYHFVAKAVEPKRQALLEAQDDLGVTQRILDEAKQRLREVEDGIATQAKYRECITKKEELELKCEQCEQRLGRAG